Protein AF-A0A182UNZ8-F1 (afdb_monomer_lite)

Organism: Anopheles merus (NCBI:txid30066)

Secondary structure (DSSP, 8-state):
---HHHHHHHHHHHHHHHHHHHHHHHHHHHHHHHHHHHHHHHHHHTSPSSPPHHHHHHHHHHHHHHHHHHTTT-HHHHHHHHTTS---GGGHHHHHHHHHHHHHHTTSS--GGGSHHHHHHHHHHHHHHHHT---HHHHHHHHHHHHHHS-SSPPPP-STTHHHHHTTSPPPPGGGGGGHHHHHHHS----HHHHHHHHHHHHHHHHHHTT--SS-TTS-----------------------

pLDDT: mean 79.81, std 21.37, range [30.97, 96.69]

Foldseek 3Di:
DDPPPVVVVVVVVVVLVVLVVVVVVLVVVLVVLLVVLVVLLVVQLPDDPDRDPVVLVVSLCVSLVVCCVVVVLPLPSLLLSLLSHDLDLSSLSNNLVNLVVSLLCQQVDDQPLLALLSVLSVLLSLVSSLSNDDDPVVLVVSLVSCQVRHDQARHDDPDPLSVQSVVQQDDDDPVCRSRRSSVSSVDPRHPSNVSSVSSVVSVVVVSNPPPPPDDDPPPPPDDDDDDDDDDDDDDDDDDDDD

Sequence (242 aa):
SQPGVQQSDRFAACDGEKARQTRRYQLTVIDILADYIRFRCESVTGLHPPVQPATLLRECNRIVGSMFVIFDGSMELMALTLLRLPPDRQHTLLLYPVFENVLTQAGTAPADYDTIPGYVRMLLCYKRWKSLVHGRDEKAAIDAHAIRLLPGRCPTVRHTSDLCFLRLLPPVPPGQRGAETRYLLVNDLFNLEHCIAQFRHHHRRTSVGGHTGSRDESTAKQQRDNGSNRQRHLVSVLACVR

Radius of gyration: 24.06 Å; chains: 1; bounding box: 76×66×59 Å

Structure (mmCIF, N/CA/C/O backbone):
data_AF-A0A182UNZ8-F1
#
_entry.id   AF-A0A182UNZ8-F1
#
loop_
_atom_site.group_PDB
_atom_site.id
_atom_site.type_symbol
_atom_site.label_atom_id
_atom_site.label_alt_id
_atom_site.label_comp_id
_atom_site.label_asym_id
_atom_site.label_entity_id
_atom_site.label_seq_id
_atom_site.pdbx_PDB_ins_code
_atom_site.Cartn_x
_atom_site.Cartn_y
_atom_site.Cartn_z
_atom_site.occupancy
_atom_site.B_iso_or_equiv
_atom_site.auth_seq_id
_atom_site.auth_comp_id
_atom_site.auth_asym_id
_atom_site.auth_atom_id
_atom_site.pdbx_PDB_model_num
ATOM 1 N N . SER A 1 1 ? 28.055 -47.318 -15.541 1.00 43.97 1 SER A N 1
ATOM 2 C CA . SER A 1 1 ? 26.954 -46.928 -14.639 1.00 43.97 1 SER A CA 1
ATOM 3 C C . SER A 1 1 ? 27.328 -45.638 -13.931 1.00 43.97 1 SER A C 1
ATOM 5 O O . SER A 1 1 ? 28.252 -45.665 -13.135 1.00 43.97 1 SER A O 1
ATOM 7 N N . GLN A 1 2 ? 26.714 -44.504 -14.286 1.00 41.00 2 GLN A N 1
ATOM 8 C CA . GLN A 1 2 ? 26.966 -43.200 -13.649 1.00 41.00 2 GLN A CA 1
ATOM 9 C C . GLN A 1 2 ? 25.899 -42.944 -12.565 1.00 41.00 2 GLN A C 1
ATOM 11 O O . GLN A 1 2 ? 24.744 -42.722 -12.920 1.00 41.00 2 GLN A O 1
ATOM 16 N N . PRO A 1 3 ? 26.242 -42.963 -11.264 1.00 48.38 3 PRO A N 1
ATOM 17 C CA . PRO A 1 3 ? 25.281 -42.740 -10.181 1.00 48.38 3 PRO A CA 1
ATOM 18 C C . PRO A 1 3 ? 25.071 -41.253 -9.824 1.00 48.38 3 PRO A C 1
ATOM 20 O O . PRO A 1 3 ? 24.289 -40.946 -8.932 1.00 48.38 3 PRO A O 1
ATOM 23 N N . GLY A 1 4 ? 25.727 -40.313 -10.517 1.00 45.94 4 GLY A N 1
ATOM 24 C CA . GLY A 1 4 ? 25.750 -38.893 -10.127 1.00 45.94 4 GLY A CA 1
ATOM 25 C C . GLY A 1 4 ? 24.509 -38.061 -10.483 1.00 45.94 4 GLY A C 1
ATOM 26 O O . GLY A 1 4 ? 24.263 -37.045 -9.840 1.00 45.94 4 GLY A O 1
ATOM 27 N N . VAL A 1 5 ? 23.705 -38.472 -11.470 1.00 51.50 5 VAL A N 1
ATOM 28 C CA . VAL A 1 5 ? 22.596 -37.638 -11.985 1.00 51.50 5 VAL A CA 1
ATOM 29 C C . VAL A 1 5 ? 21.335 -37.751 -11.114 1.00 51.50 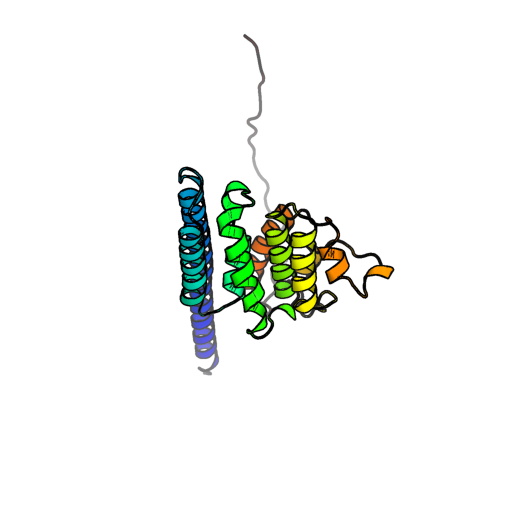5 VAL A C 1
ATOM 31 O O . VAL A 1 5 ? 20.710 -36.747 -10.793 1.00 51.50 5 VAL A O 1
ATOM 34 N N . GLN A 1 6 ? 21.000 -38.951 -10.624 1.00 50.28 6 GLN A N 1
ATOM 35 C CA . GLN A 1 6 ? 19.784 -39.166 -9.819 1.00 50.28 6 GLN A CA 1
ATOM 36 C C . GLN A 1 6 ? 19.837 -38.544 -8.419 1.00 50.28 6 GLN A C 1
ATOM 38 O O . GLN A 1 6 ? 18.793 -38.272 -7.826 1.00 50.28 6 GLN A O 1
ATOM 43 N N . GLN A 1 7 ? 21.032 -38.343 -7.862 1.00 48.16 7 GLN A N 1
ATOM 44 C CA . GLN A 1 7 ? 21.179 -37.794 -6.517 1.00 48.16 7 GLN A CA 1
ATOM 45 C C . GLN A 1 7 ? 21.001 -36.269 -6.523 1.00 48.16 7 GLN A C 1
ATOM 47 O O . GLN A 1 7 ? 20.295 -35.745 -5.666 1.00 48.16 7 GLN A O 1
ATOM 52 N N . SER A 1 8 ? 21.532 -35.573 -7.536 1.00 47.91 8 SER A N 1
ATOM 53 C CA . SER A 1 8 ? 21.386 -34.118 -7.697 1.00 47.91 8 SER A CA 1
ATOM 54 C C . SER A 1 8 ? 19.925 -33.691 -7.919 1.00 47.91 8 SER A C 1
ATOM 56 O O . SER A 1 8 ? 19.460 -32.757 -7.265 1.00 47.91 8 SER A O 1
ATOM 58 N N . ASP A 1 9 ? 19.167 -34.445 -8.723 1.00 52.41 9 ASP A N 1
ATOM 59 C CA . ASP A 1 9 ? 17.742 -34.178 -8.973 1.00 52.41 9 ASP A CA 1
ATOM 60 C C . ASP A 1 9 ? 16.868 -34.347 -7.713 1.00 52.41 9 ASP A C 1
ATOM 62 O O . ASP A 1 9 ? 15.911 -33.598 -7.504 1.00 52.41 9 ASP A O 1
ATOM 66 N N . ARG A 1 10 ? 17.203 -35.298 -6.826 1.00 53.22 10 ARG A N 1
ATOM 67 C CA . ARG A 1 10 ? 16.461 -35.532 -5.571 1.00 53.22 10 ARG A CA 1
ATOM 68 C C . ARG A 1 10 ? 16.683 -34.434 -4.531 1.00 53.22 10 ARG A C 1
ATOM 70 O O . ARG A 1 10 ? 15.738 -34.073 -3.831 1.00 53.22 10 ARG A O 1
ATOM 77 N N . PHE A 1 11 ? 17.898 -33.894 -4.433 1.00 52.25 11 PHE A N 1
ATOM 78 C CA . PHE A 1 11 ? 18.190 -32.769 -3.537 1.00 52.25 11 PHE A CA 1
ATOM 79 C C . PHE A 1 11 ? 17.504 -31.479 -4.014 1.00 52.25 11 PHE A C 1
ATOM 81 O O . PHE A 1 11 ? 16.845 -30.817 -3.215 1.00 52.25 11 PHE A O 1
ATOM 88 N N . ALA A 1 12 ? 17.543 -31.187 -5.320 1.00 57.00 12 ALA A N 1
ATOM 89 C CA . ALA A 1 12 ? 16.860 -30.027 -5.899 1.00 57.00 12 ALA A CA 1
ATOM 90 C C . ALA A 1 12 ? 15.324 -30.097 -5.758 1.00 57.00 12 ALA A C 1
ATOM 92 O O . ALA A 1 12 ? 14.674 -29.084 -5.488 1.00 57.00 12 ALA A O 1
ATOM 93 N N . ALA A 1 13 ? 14.733 -31.291 -5.891 1.00 60.69 13 ALA A N 1
ATOM 94 C CA . ALA A 1 13 ? 13.301 -31.498 -5.673 1.00 60.69 13 ALA A CA 1
ATOM 95 C C . ALA A 1 13 ? 12.888 -31.262 -4.206 1.00 60.69 13 ALA A C 1
ATOM 97 O O . ALA A 1 13 ? 11.892 -30.583 -3.951 1.00 60.69 13 ALA A O 1
ATOM 98 N N . CYS A 1 14 ? 13.678 -31.760 -3.248 1.00 58.91 14 CYS A N 1
ATOM 99 C CA . CYS A 1 14 ? 13.436 -31.588 -1.811 1.00 58.91 14 CYS A CA 1
ATOM 100 C C . CYS A 1 14 ? 13.515 -30.111 -1.376 1.00 58.91 14 CYS A C 1
ATOM 102 O O . CYS A 1 14 ? 12.658 -29.630 -0.629 1.00 58.91 14 CYS A O 1
ATOM 104 N N . ASP A 1 15 ? 14.491 -29.357 -1.889 1.00 63.72 15 ASP A N 1
ATOM 105 C CA . ASP A 1 15 ? 14.623 -27.924 -1.596 1.00 63.72 15 ASP A CA 1
ATOM 106 C C . ASP A 1 15 ? 13.500 -27.095 -2.238 1.00 63.72 15 ASP A C 1
ATOM 108 O O . ASP A 1 15 ? 12.964 -26.172 -1.615 1.00 63.72 15 ASP A O 1
ATOM 112 N N . GLY A 1 16 ? 13.054 -27.479 -3.439 1.00 68.06 16 GLY A N 1
ATOM 113 C CA . GLY A 1 16 ? 11.890 -26.879 -4.089 1.00 68.06 16 GLY A CA 1
ATOM 114 C C . GLY A 1 16 ? 10.584 -27.090 -3.311 1.00 68.06 16 GLY A C 1
ATOM 115 O O . GLY A 1 16 ? 9.761 -26.175 -3.218 1.00 68.06 16 GLY A O 1
ATOM 116 N N . GLU A 1 17 ? 10.383 -28.267 -2.716 1.00 71.12 17 GLU A N 1
ATOM 117 C CA . GLU A 1 17 ? 9.213 -28.557 -1.878 1.00 71.12 17 GLU A CA 1
ATOM 118 C C . GLU A 1 17 ? 9.226 -27.771 -0.564 1.00 71.12 17 GLU A C 1
ATOM 120 O O . GLU A 1 17 ? 8.209 -27.166 -0.206 1.00 71.12 17 GLU A O 1
ATOM 125 N N . LYS A 1 18 ? 10.379 -27.687 0.112 1.00 71.56 18 LYS A N 1
ATOM 126 C CA . LYS A 1 18 ? 10.542 -26.862 1.320 1.00 71.56 18 LYS A CA 1
ATOM 127 C C . LYS A 1 18 ? 10.277 -25.386 1.035 1.00 71.56 18 LYS A C 1
ATOM 129 O O . LYS A 1 18 ? 9.499 -24.763 1.753 1.00 71.56 18 LYS A O 1
ATOM 134 N N . ALA A 1 19 ? 10.835 -24.840 -0.047 1.00 72.62 19 ALA A N 1
ATOM 135 C CA . ALA A 1 19 ? 10.605 -23.451 -0.444 1.00 72.62 19 ALA A CA 1
ATOM 136 C C . ALA A 1 19 ? 9.118 -23.169 -0.729 1.00 72.62 19 ALA A C 1
ATOM 138 O O . ALA A 1 19 ? 8.562 -22.162 -0.280 1.00 72.62 19 ALA A O 1
ATOM 139 N N . ARG A 1 20 ? 8.431 -24.092 -1.418 1.00 76.62 20 ARG A N 1
ATOM 140 C CA . ARG A 1 20 ? 6.981 -24.000 -1.659 1.00 76.62 20 ARG A CA 1
ATOM 141 C C . ARG A 1 20 ? 6.179 -24.028 -0.358 1.00 76.62 20 ARG A C 1
ATOM 143 O O . ARG A 1 20 ? 5.218 -23.265 -0.236 1.00 76.62 20 ARG A O 1
ATOM 150 N N . GLN A 1 21 ? 6.558 -24.876 0.596 1.00 79.25 21 GLN A N 1
ATOM 151 C CA . GLN A 1 21 ? 5.876 -24.996 1.882 1.00 79.25 21 GLN A CA 1
ATOM 152 C C . GLN A 1 21 ? 6.068 -23.749 2.752 1.00 79.25 21 GLN A C 1
ATOM 154 O O . GLN A 1 21 ? 5.077 -23.182 3.216 1.00 79.25 21 GLN A O 1
ATOM 159 N N . THR A 1 22 ? 7.306 -23.264 2.897 1.00 83.62 22 THR A N 1
ATOM 160 C CA . THR A 1 22 ? 7.620 -22.008 3.601 1.00 83.62 22 THR A CA 1
ATOM 161 C C . THR A 1 22 ? 6.820 -20.844 3.029 1.00 83.62 22 THR A C 1
ATOM 163 O O . THR A 1 22 ? 6.261 -20.032 3.763 1.00 83.62 22 THR A O 1
ATOM 166 N N . ARG A 1 23 ? 6.674 -20.791 1.706 1.00 79.25 23 ARG A N 1
ATOM 167 C CA . ARG A 1 23 ? 5.920 -19.726 1.057 1.00 79.25 23 ARG A CA 1
ATOM 168 C C . ARG A 1 23 ? 4.410 -19.815 1.272 1.00 79.25 23 ARG A C 1
ATOM 170 O O . ARG A 1 23 ? 3.760 -18.793 1.485 1.00 79.25 23 ARG A O 1
ATOM 177 N N . ARG A 1 24 ? 3.825 -21.015 1.208 1.00 83.25 24 ARG A N 1
ATOM 178 C CA . ARG A 1 24 ? 2.405 -21.204 1.562 1.00 83.25 24 ARG A CA 1
ATOM 179 C C . ARG A 1 24 ? 2.155 -20.749 2.992 1.00 83.25 24 ARG A C 1
ATOM 181 O O . ARG A 1 24 ? 1.193 -20.027 3.227 1.00 83.25 24 ARG A O 1
ATOM 188 N N . TYR A 1 25 ? 3.060 -21.105 3.900 1.00 86.56 25 TYR A N 1
ATOM 189 C CA . TYR A 1 25 ? 3.020 -20.648 5.280 1.00 86.56 25 TYR A CA 1
ATOM 190 C C . TYR A 1 25 ? 3.052 -19.115 5.374 1.00 86.56 25 TYR A C 1
ATOM 192 O O . TYR A 1 25 ? 2.154 -18.537 5.976 1.00 86.56 25 TYR A O 1
ATOM 200 N N . GLN A 1 26 ? 3.985 -18.440 4.694 1.00 88.62 26 GLN A N 1
ATOM 201 C CA . GLN A 1 26 ? 4.042 -16.970 4.657 1.00 88.62 26 GLN A CA 1
ATOM 202 C C . GLN A 1 26 ? 2.739 -16.337 4.145 1.00 88.62 26 GLN A C 1
ATOM 204 O O . GLN A 1 26 ? 2.234 -15.395 4.750 1.00 88.62 26 GLN A O 1
ATOM 209 N N . LEU A 1 27 ? 2.159 -16.858 3.057 1.00 88.06 27 LEU A N 1
ATOM 210 C CA . LEU A 1 27 ? 0.897 -16.340 2.518 1.00 88.06 27 LEU A CA 1
ATOM 211 C C . LEU A 1 27 ? -0.260 -16.489 3.513 1.00 88.06 27 LEU A C 1
ATOM 213 O O . LEU A 1 27 ? -1.054 -15.553 3.634 1.00 88.06 27 LEU A O 1
ATOM 217 N N . THR A 1 28 ? -0.325 -17.617 4.224 1.00 91.06 28 THR A N 1
ATOM 218 C CA . THR A 1 28 ? -1.300 -17.856 5.296 1.00 91.06 28 THR A CA 1
ATOM 219 C C . THR A 1 28 ? -1.085 -16.895 6.462 1.00 91.06 28 THR A C 1
ATOM 221 O O . THR A 1 28 ? -2.040 -16.278 6.919 1.00 91.06 28 THR A O 1
ATOM 224 N N . VAL A 1 29 ? 0.160 -16.698 6.905 1.00 94.19 29 VAL A N 1
ATOM 225 C CA . VAL A 1 29 ? 0.496 -15.757 7.986 1.00 94.19 29 VAL A CA 1
ATOM 226 C C . VAL A 1 29 ? 0.086 -14.327 7.626 1.00 94.19 29 VAL A C 1
ATOM 228 O O . VAL A 1 29 ? -0.499 -13.638 8.455 1.00 94.19 29 VAL A O 1
ATOM 231 N N . ILE A 1 30 ? 0.318 -13.892 6.382 1.00 94.31 30 ILE A N 1
ATOM 232 C CA . ILE A 1 30 ? -0.139 -12.579 5.903 1.00 94.31 30 ILE A CA 1
ATOM 233 C C . ILE A 1 30 ? -1.674 -12.476 5.972 1.00 94.31 30 ILE A C 1
ATOM 235 O O . ILE A 1 30 ? -2.188 -11.429 6.355 1.00 94.31 30 ILE A O 1
ATOM 239 N N . ASP A 1 31 ? -2.416 -13.516 5.569 1.00 93.44 31 ASP A N 1
ATOM 240 C CA . ASP A 1 31 ? -3.889 -13.498 5.631 1.00 93.44 31 ASP A CA 1
ATOM 241 C C . ASP A 1 31 ? -4.373 -13.416 7.095 1.00 93.44 31 ASP A C 1
ATOM 243 O O . ASP A 1 31 ? -5.173 -12.542 7.422 1.00 93.44 31 ASP A O 1
ATOM 247 N N . ILE A 1 32 ? -3.792 -14.219 7.995 1.00 95.31 32 ILE A N 1
ATOM 248 C CA . ILE A 1 32 ? -4.094 -14.197 9.438 1.00 95.31 32 ILE A CA 1
ATOM 249 C C . ILE A 1 32 ? -3.798 -12.825 10.054 1.00 95.31 32 ILE A C 1
ATOM 251 O O . ILE A 1 32 ? -4.603 -12.304 10.824 1.00 95.31 32 ILE A O 1
ATOM 255 N N . LEU A 1 33 ? -2.655 -12.217 9.727 1.00 96.19 33 LEU A N 1
ATOM 256 C CA . LEU A 1 33 ? -2.298 -10.903 10.258 1.00 96.19 33 LEU A CA 1
ATOM 257 C C . LEU A 1 33 ? -3.207 -9.796 9.729 1.00 96.19 33 LEU A C 1
ATOM 259 O O . LEU A 1 33 ? -3.564 -8.898 10.489 1.00 96.19 33 LEU A O 1
ATOM 263 N N . ALA A 1 34 ? -3.618 -9.861 8.463 1.00 95.62 34 ALA A N 1
ATOM 264 C CA . ALA A 1 34 ? -4.582 -8.913 7.916 1.00 95.62 34 ALA A CA 1
ATOM 265 C C . ALA A 1 34 ? -5.941 -9.009 8.632 1.00 95.62 34 ALA A C 1
ATOM 267 O O . ALA A 1 34 ? -6.537 -7.979 8.953 1.00 95.62 34 ALA A O 1
ATOM 268 N N . ASP A 1 35 ? -6.403 -10.226 8.927 1.00 95.06 35 ASP A N 1
ATOM 269 C CA . ASP A 1 35 ? -7.631 -10.460 9.692 1.00 95.06 35 ASP A CA 1
ATOM 270 C C . ASP A 1 35 ? -7.503 -9.981 11.142 1.00 95.06 35 ASP A C 1
ATOM 272 O O . ASP A 1 35 ? -8.395 -9.303 11.651 1.00 95.06 35 ASP A O 1
ATOM 276 N N . TYR A 1 36 ? -6.366 -10.251 11.786 1.00 95.62 36 TYR A N 1
ATOM 277 C CA . TYR A 1 36 ? -6.071 -9.750 13.126 1.00 95.62 36 TYR A CA 1
ATOM 278 C C . TYR A 1 36 ? -6.089 -8.219 13.179 1.00 95.62 36 TYR A C 1
ATOM 280 O O . TYR A 1 36 ? -6.737 -7.650 14.054 1.00 95.62 36 TYR A O 1
ATOM 288 N N . ILE A 1 37 ? -5.422 -7.538 12.241 1.00 95.81 37 ILE A N 1
ATOM 289 C CA . ILE A 1 37 ? -5.409 -6.070 12.187 1.00 95.81 37 ILE A CA 1
ATOM 290 C C . ILE A 1 37 ? -6.830 -5.537 12.012 1.00 95.81 37 ILE A C 1
ATOM 292 O O . ILE A 1 37 ? -7.221 -4.632 12.744 1.00 95.81 37 ILE A O 1
ATOM 296 N N . ARG A 1 38 ? -7.620 -6.131 11.108 1.00 93.88 38 ARG A N 1
ATOM 297 C CA . ARG A 1 38 ? -9.026 -5.756 10.912 1.00 93.88 38 ARG A CA 1
ATOM 298 C C . ARG A 1 38 ? -9.822 -5.879 12.208 1.00 93.88 38 ARG A C 1
ATOM 300 O O . ARG A 1 38 ? -10.445 -4.909 12.616 1.00 93.88 38 ARG A O 1
ATOM 307 N N . PHE A 1 39 ? -9.707 -7.011 12.899 1.00 93.62 39 PHE A N 1
ATOM 308 C CA . PHE A 1 39 ? -10.359 -7.231 14.189 1.00 93.62 39 PHE A CA 1
ATOM 309 C C . PHE A 1 39 ? -9.955 -6.180 15.239 1.00 93.62 39 PHE A C 1
ATOM 311 O O . PHE A 1 39 ? -10.791 -5.708 16.011 1.00 93.62 39 PHE A O 1
ATOM 318 N N . ARG A 1 40 ? -8.678 -5.768 15.277 1.00 93.75 40 ARG A N 1
ATOM 319 C CA . ARG A 1 40 ? -8.229 -4.695 16.185 1.00 93.75 40 ARG A CA 1
ATOM 320 C C . ARG A 1 40 ? -8.792 -3.338 15.798 1.00 93.75 40 ARG A C 1
ATOM 322 O O . ARG A 1 40 ? -9.179 -2.588 16.691 1.00 93.75 40 ARG A O 1
ATOM 329 N N . CYS A 1 41 ? -8.869 -3.035 14.507 1.00 92.25 41 CYS A N 1
ATOM 330 C CA . CYS A 1 41 ? -9.516 -1.820 14.038 1.00 92.25 41 CYS A CA 1
ATOM 331 C C . CYS A 1 41 ? -10.998 -1.798 14.429 1.00 92.25 41 CYS A C 1
ATOM 333 O O . CYS A 1 41 ? -11.414 -0.828 15.053 1.00 92.25 41 CYS A O 1
ATOM 335 N N . GLU A 1 42 ? -11.737 -2.882 14.176 1.00 91.50 42 GLU A N 1
ATOM 336 C CA . GLU A 1 42 ? -13.149 -3.043 14.556 1.00 91.50 42 GLU A CA 1
ATOM 337 C C . GLU A 1 42 ? -13.351 -2.865 16.068 1.00 91.50 42 GLU A C 1
ATOM 339 O O . GLU A 1 42 ? -14.239 -2.133 16.511 1.00 91.50 42 GLU A O 1
ATOM 344 N N . SER A 1 43 ? -12.472 -3.477 16.868 1.00 90.06 43 SER A N 1
ATOM 345 C CA . SER A 1 43 ? -12.487 -3.355 18.330 1.00 90.06 43 SER A CA 1
ATOM 346 C C . SER A 1 43 ? -12.313 -1.907 18.782 1.00 90.06 43 SER A C 1
ATOM 348 O O . SER A 1 43 ? -12.999 -1.471 19.698 1.00 90.06 43 SER A O 1
ATOM 350 N N . VAL A 1 44 ? -11.408 -1.156 18.145 1.00 88.44 44 VAL A N 1
ATOM 351 C CA . VAL A 1 44 ? -11.158 0.258 18.454 1.00 88.44 44 VAL A CA 1
ATOM 352 C C . VAL A 1 44 ? -12.315 1.143 17.999 1.00 88.44 44 VAL A C 1
ATOM 354 O O . VAL A 1 44 ? -12.714 2.036 18.741 1.00 88.44 44 VAL A O 1
ATOM 357 N N . THR A 1 45 ? -12.877 0.898 16.814 1.00 85.81 45 THR A N 1
ATOM 358 C CA . THR A 1 45 ? -14.028 1.657 16.300 1.00 85.81 45 THR A CA 1
ATOM 359 C C . THR A 1 45 ? -15.310 1.395 17.078 1.00 85.81 45 THR A C 1
ATOM 361 O O . THR A 1 45 ? -16.166 2.271 17.142 1.00 85.81 45 THR A O 1
ATOM 364 N N . GLY A 1 46 ? -15.443 0.209 17.681 1.00 82.06 46 GLY A N 1
ATOM 365 C CA . GLY A 1 46 ? -16.572 -0.151 18.538 1.00 82.06 46 GLY A CA 1
ATOM 366 C C . GLY A 1 46 ? -16.529 0.483 19.932 1.00 82.06 46 GLY A C 1
ATOM 367 O O . GLY A 1 46 ? -17.520 0.415 20.658 1.00 82.06 46 GLY A O 1
ATOM 368 N N . LEU A 1 47 ? -15.413 1.107 20.326 1.00 79.88 47 LEU A N 1
ATOM 369 C CA . LEU A 1 47 ? -15.328 1.846 21.585 1.00 79.88 47 LEU A CA 1
ATOM 370 C C . LEU A 1 47 ? -16.162 3.131 21.501 1.00 79.88 47 LEU A C 1
ATOM 372 O O . LEU A 1 47 ? -16.117 3.849 20.503 1.00 79.88 47 LEU A O 1
ATOM 376 N N . HIS A 1 48 ? -16.890 3.458 22.572 1.00 65.75 48 HIS A N 1
ATOM 377 C CA . HIS A 1 48 ? -17.596 4.735 22.655 1.00 65.75 48 HIS A CA 1
ATOM 378 C C . HIS A 1 48 ? -16.606 5.911 22.542 1.00 65.75 48 HIS A C 1
ATOM 380 O O . HIS A 1 48 ? -15.625 5.953 23.291 1.00 65.75 48 HIS A O 1
ATOM 386 N N . PRO A 1 49 ? -16.832 6.865 21.619 1.00 73.94 49 PRO A N 1
ATOM 387 C CA . PRO A 1 49 ? -15.965 8.027 21.470 1.00 73.94 49 PRO A CA 1
ATOM 388 C C . PRO A 1 49 ? -15.937 8.921 22.726 1.00 73.94 49 PRO A C 1
ATOM 390 O O . PRO A 1 49 ? -16.954 9.026 23.413 1.00 73.94 49 PRO A O 1
ATOM 393 N N . PRO A 1 50 ? -14.829 9.647 22.980 1.00 75.88 50 PRO A N 1
ATOM 394 C CA . PRO A 1 50 ? -13.574 9.614 22.231 1.00 75.88 50 PRO A CA 1
ATOM 395 C C . PRO A 1 50 ? -12.640 8.490 22.705 1.00 75.88 50 PRO A C 1
ATOM 397 O O . PRO A 1 50 ? -12.390 8.316 23.899 1.00 75.88 50 PRO A O 1
ATOM 400 N N . VAL A 1 51 ? -12.055 7.758 21.752 1.00 81.38 51 VAL A N 1
ATOM 401 C CA . VAL A 1 51 ? -10.994 6.783 22.044 1.00 81.38 51 VAL A CA 1
ATOM 402 C C . VAL A 1 51 ? -9.774 7.528 22.591 1.00 81.38 51 VAL A C 1
ATOM 404 O O . VAL A 1 51 ? -9.293 8.482 21.980 1.00 81.38 51 VAL A O 1
ATOM 407 N N . GLN A 1 52 ? -9.243 7.083 23.731 1.00 86.69 52 GLN A N 1
ATOM 408 C CA . GLN A 1 52 ? -8.070 7.711 24.341 1.00 86.69 52 GLN A CA 1
ATOM 409 C C . GLN A 1 52 ? -6.817 7.555 23.449 1.00 86.69 52 GLN A C 1
ATOM 411 O O . GLN A 1 52 ? -6.514 6.433 23.028 1.00 86.69 52 GLN A O 1
ATOM 416 N N . PRO A 1 53 ? -6.021 8.622 23.223 1.00 88.12 53 PRO A N 1
ATOM 417 C CA . PRO A 1 53 ? -4.813 8.560 22.391 1.00 88.12 53 PRO A CA 1
ATOM 418 C C . PRO A 1 53 ? -3.800 7.494 22.831 1.00 88.12 53 PRO A C 1
ATOM 420 O O . PRO A 1 53 ? -3.205 6.814 21.998 1.00 88.12 53 PRO A O 1
ATOM 423 N N . ALA A 1 54 ? -3.644 7.291 24.144 1.00 89.88 54 ALA A N 1
ATOM 424 C CA . ALA A 1 54 ? -2.755 6.269 24.697 1.00 89.88 54 ALA A CA 1
ATOM 425 C C . ALA A 1 54 ? -3.167 4.841 24.291 1.00 89.88 54 ALA A C 1
ATOM 427 O O . ALA A 1 54 ? -2.310 3.982 24.074 1.00 89.88 54 ALA A O 1
ATOM 428 N N . THR A 1 55 ? -4.473 4.590 24.154 1.00 89.75 55 THR A N 1
ATOM 429 C CA . THR A 1 55 ? -5.007 3.308 23.683 1.00 89.75 55 THR A CA 1
ATOM 430 C C . THR A 1 55 ? -4.666 3.100 22.213 1.00 89.75 55 THR A C 1
ATOM 432 O O . THR A 1 55 ? -4.120 2.056 21.870 1.00 89.75 55 THR A O 1
ATOM 435 N N . LEU A 1 56 ? -4.891 4.106 21.360 1.00 91.19 56 LEU A N 1
ATOM 436 C CA . LEU A 1 56 ? -4.546 4.036 19.933 1.00 91.19 56 LEU A CA 1
ATOM 437 C C . LEU A 1 56 ? -3.051 3.779 19.717 1.00 91.19 56 LEU A C 1
ATOM 439 O O . LEU A 1 56 ? -2.683 2.911 18.927 1.00 91.19 56 LEU A O 1
ATOM 443 N N . LEU A 1 57 ? -2.192 4.480 20.461 1.00 93.00 57 LEU A N 1
ATOM 444 C CA . LEU A 1 57 ? -0.744 4.296 20.384 1.00 93.00 57 LEU A CA 1
ATOM 445 C C . LEU A 1 57 ? -0.327 2.881 20.803 1.00 93.00 57 LEU A C 1
ATOM 447 O O . LEU A 1 57 ? 0.477 2.244 20.123 1.00 93.00 57 LEU A O 1
ATOM 451 N N . ARG A 1 58 ? -0.895 2.360 21.899 1.00 94.00 58 ARG A N 1
ATOM 452 C CA . ARG A 1 58 ? -0.635 0.988 22.360 1.00 94.00 58 ARG A CA 1
ATOM 453 C C . ARG A 1 58 ? -1.045 -0.040 21.308 1.00 94.00 58 ARG A C 1
ATOM 455 O O . ARG A 1 58 ? -0.293 -0.979 21.053 1.00 94.00 58 ARG A O 1
ATOM 462 N N . GLU A 1 59 ? -2.216 0.139 20.706 1.00 94.75 59 GLU A N 1
ATOM 463 C CA . GLU A 1 59 ? -2.724 -0.746 19.659 1.00 94.75 59 GLU A CA 1
ATOM 464 C C . GLU A 1 59 ? -1.858 -0.710 18.401 1.00 94.75 59 GLU A C 1
ATOM 466 O O . GLU A 1 59 ? -1.473 -1.762 17.887 1.00 94.75 59 GLU A O 1
ATOM 471 N N . CYS A 1 60 ? -1.466 0.487 17.962 1.00 95.44 60 CYS A N 1
ATOM 472 C CA . CYS A 1 60 ? -0.548 0.670 16.845 1.00 95.44 60 CYS A CA 1
ATOM 473 C C . CYS A 1 60 ? 0.787 -0.041 17.105 1.00 95.44 60 CYS A C 1
ATOM 475 O O . CYS A 1 60 ? 1.197 -0.890 16.315 1.00 95.44 60 CYS A O 1
ATOM 477 N N . ASN A 1 61 ? 1.428 0.227 18.247 1.00 95.69 61 ASN A N 1
ATOM 478 C CA . ASN A 1 61 ? 2.711 -0.384 18.605 1.00 95.69 61 ASN A CA 1
ATOM 479 C C . ASN A 1 61 ? 2.616 -1.908 18.698 1.00 95.69 61 ASN A C 1
ATOM 481 O O . ASN A 1 61 ? 3.531 -2.614 18.276 1.00 95.69 61 ASN A O 1
ATOM 485 N N . ARG A 1 62 ? 1.497 -2.433 19.208 1.00 96.00 62 ARG A N 1
ATOM 486 C CA . ARG A 1 62 ? 1.255 -3.875 19.269 1.00 96.00 62 ARG A CA 1
ATOM 487 C C . ARG A 1 62 ? 1.149 -4.486 17.874 1.00 96.00 62 ARG A C 1
ATOM 489 O O . ARG A 1 62 ? 1.734 -5.544 17.648 1.00 96.00 62 ARG A O 1
ATOM 496 N N . ILE A 1 63 ? 0.421 -3.853 16.954 1.00 96.69 63 ILE A N 1
ATOM 497 C CA . ILE A 1 63 ? 0.301 -4.312 15.562 1.00 96.69 63 ILE A CA 1
ATOM 498 C C . ILE A 1 63 ? 1.665 -4.277 14.874 1.00 96.69 63 ILE A C 1
ATOM 500 O O . ILE A 1 63 ? 2.119 -5.306 14.376 1.00 96.69 63 ILE A O 1
ATOM 504 N N . VAL A 1 64 ? 2.329 -3.120 14.898 1.00 95.38 64 VAL A N 1
ATOM 505 C CA . VAL A 1 64 ? 3.626 -2.904 14.246 1.00 95.38 64 VAL A CA 1
ATOM 506 C C . VAL A 1 64 ? 4.663 -3.879 14.801 1.00 95.38 64 VAL A C 1
ATOM 508 O O . VAL A 1 64 ? 5.273 -4.619 14.034 1.00 95.38 64 VAL A O 1
ATOM 511 N N . GLY A 1 65 ? 4.792 -3.974 16.127 1.00 94.25 65 GLY A N 1
ATOM 512 C CA . GLY A 1 65 ? 5.709 -4.909 16.779 1.00 94.25 65 GLY A CA 1
ATOM 513 C C . GLY A 1 65 ? 5.424 -6.370 16.426 1.00 94.25 65 GLY A C 1
ATOM 514 O O . GLY A 1 65 ? 6.353 -7.118 16.134 1.00 94.25 65 GLY A O 1
ATOM 515 N N . SER A 1 66 ? 4.148 -6.773 16.365 1.00 94.75 66 SER A N 1
ATOM 516 C CA . SER A 1 66 ? 3.781 -8.136 15.947 1.00 94.75 66 SER A CA 1
ATOM 517 C C . SER A 1 66 ? 4.211 -8.418 14.508 1.00 94.75 66 SER A C 1
ATOM 519 O O . SER A 1 66 ? 4.759 -9.482 14.237 1.00 94.75 66 SER A O 1
ATOM 521 N N . MET A 1 67 ? 4.004 -7.469 13.589 1.00 94.50 67 MET A N 1
ATOM 522 C CA . MET A 1 67 ? 4.437 -7.613 12.196 1.00 94.50 67 MET A CA 1
ATOM 523 C C . MET A 1 67 ? 5.959 -7.743 12.089 1.00 94.50 67 MET A C 1
ATOM 525 O O . MET A 1 67 ? 6.429 -8.637 11.391 1.00 94.50 67 MET A O 1
ATOM 529 N N . PHE A 1 68 ? 6.719 -6.902 12.798 1.00 92.19 68 PHE A N 1
ATOM 530 C CA . PHE A 1 68 ? 8.183 -6.960 12.790 1.00 92.19 68 PHE A CA 1
ATOM 531 C C . PHE A 1 68 ? 8.718 -8.288 13.325 1.00 92.19 68 PHE A C 1
ATOM 533 O O . PHE A 1 68 ? 9.598 -8.870 12.703 1.00 92.19 68 PHE A O 1
ATOM 540 N N . VAL A 1 69 ? 8.166 -8.788 14.434 1.00 92.38 69 VAL A N 1
ATOM 541 C CA . VAL A 1 69 ? 8.592 -10.064 15.029 1.00 92.38 69 VAL A CA 1
ATOM 542 C C . VAL A 1 69 ? 8.225 -11.246 14.133 1.00 92.38 69 VAL A C 1
ATOM 544 O O . VAL A 1 69 ? 9.055 -12.112 13.885 1.00 92.38 69 VAL A O 1
ATOM 547 N N . ILE A 1 70 ? 6.989 -11.293 13.627 1.00 93.12 70 ILE A N 1
ATOM 548 C CA . ILE A 1 70 ? 6.503 -12.435 12.837 1.00 93.12 70 ILE A CA 1
ATOM 549 C C . ILE A 1 70 ? 7.194 -12.514 11.475 1.00 93.12 70 ILE A C 1
ATOM 551 O O . ILE A 1 70 ? 7.438 -13.610 10.971 1.00 93.12 70 ILE A O 1
ATOM 555 N N . PHE A 1 71 ? 7.491 -11.366 10.868 1.00 91.88 71 PHE A N 1
ATOM 556 C CA . PHE A 1 71 ? 8.133 -11.304 9.560 1.00 91.88 71 PHE A CA 1
ATOM 557 C C . PHE A 1 71 ? 9.641 -11.094 9.619 1.00 91.88 71 PHE A C 1
ATOM 559 O O . PHE A 1 71 ? 10.239 -10.916 8.561 1.00 91.88 71 PHE A O 1
ATOM 566 N N . ASP A 1 72 ? 10.244 -11.112 10.810 1.00 89.94 72 ASP A N 1
ATOM 567 C CA . ASP A 1 72 ? 11.680 -10.889 11.009 1.00 89.94 72 ASP A CA 1
ATOM 568 C C . ASP A 1 72 ? 12.177 -9.612 10.297 1.00 89.94 72 ASP A C 1
ATOM 570 O O . ASP A 1 72 ? 13.168 -9.593 9.573 1.00 89.94 72 ASP A O 1
ATOM 574 N N . GLY A 1 73 ? 11.383 -8.541 10.394 1.00 86.75 73 GLY A N 1
ATOM 575 C CA . GLY A 1 73 ? 11.647 -7.267 9.717 1.00 86.75 73 GLY A CA 1
ATOM 576 C C . GLY A 1 73 ? 11.531 -7.280 8.186 1.00 86.75 73 GLY A C 1
ATOM 577 O O . GLY A 1 73 ? 11.883 -6.288 7.548 1.00 86.75 73 GLY A O 1
ATOM 578 N N . SER A 1 74 ? 11.017 -8.351 7.568 1.00 88.88 74 SER A N 1
ATOM 579 C CA . SER A 1 74 ? 10.815 -8.413 6.117 1.00 88.88 74 SER A CA 1
ATOM 580 C C . SER A 1 74 ? 9.792 -7.378 5.644 1.00 88.88 74 SER A C 1
ATOM 582 O O . SER A 1 74 ? 8.572 -7.581 5.704 1.00 88.88 74 SER A O 1
ATOM 584 N N . MET A 1 75 ? 10.301 -6.284 5.074 1.00 89.31 75 MET A N 1
ATOM 585 C CA . MET A 1 75 ? 9.476 -5.254 4.447 1.00 89.31 75 MET A CA 1
ATOM 586 C C . MET A 1 75 ? 8.625 -5.809 3.306 1.00 89.31 75 MET A C 1
ATOM 588 O O . MET A 1 75 ? 7.557 -5.262 3.028 1.00 89.31 75 MET A O 1
ATOM 592 N N . GLU A 1 76 ? 9.047 -6.895 2.648 1.00 90.31 76 GLU A N 1
ATOM 593 C CA . GLU A 1 76 ? 8.218 -7.607 1.676 1.00 90.31 76 GLU A CA 1
ATOM 594 C C . GLU A 1 76 ? 6.883 -8.046 2.269 1.00 90.31 76 GLU A C 1
ATOM 596 O O . GLU A 1 76 ? 5.815 -7.613 1.820 1.00 90.31 76 GLU A O 1
ATOM 601 N N . LEU A 1 77 ? 6.954 -8.866 3.312 1.00 92.06 77 LEU A N 1
ATOM 602 C CA . LEU A 1 77 ? 5.789 -9.473 3.943 1.00 92.06 77 LEU A CA 1
ATOM 603 C C . LEU A 1 77 ? 4.942 -8.432 4.684 1.00 92.06 77 LEU A C 1
ATOM 605 O O . LEU A 1 77 ? 3.708 -8.473 4.617 1.00 92.06 77 LEU A O 1
ATOM 609 N N . MET A 1 78 ? 5.586 -7.445 5.312 1.00 93.56 78 MET A N 1
ATOM 610 C CA . MET A 1 78 ? 4.890 -6.337 5.964 1.00 93.56 78 MET A CA 1
ATOM 611 C C . MET A 1 78 ? 4.050 -5.537 4.964 1.00 93.56 78 MET A C 1
ATOM 613 O O . MET A 1 78 ? 2.852 -5.355 5.182 1.00 93.56 78 MET A O 1
ATOM 617 N N . ALA A 1 79 ? 4.623 -5.120 3.830 1.00 93.88 79 ALA A N 1
ATOM 618 C CA . ALA A 1 79 ? 3.872 -4.345 2.844 1.00 93.88 79 ALA A CA 1
ATOM 619 C C . ALA A 1 79 ? 2.789 -5.188 2.149 1.00 93.88 79 ALA A C 1
ATOM 621 O O . ALA A 1 79 ? 1.695 -4.690 1.891 1.00 93.88 79 ALA A O 1
ATOM 622 N N . LEU A 1 80 ? 3.039 -6.481 1.901 1.00 94.56 80 LEU A N 1
ATOM 623 C CA . LEU A 1 80 ? 2.000 -7.395 1.412 1.00 94.56 80 LEU A CA 1
ATOM 624 C C . LEU A 1 80 ? 0.817 -7.485 2.383 1.00 94.56 80 LEU A C 1
ATOM 626 O O . LEU A 1 80 ? -0.325 -7.505 1.929 1.00 94.56 80 LEU A O 1
ATOM 630 N N . THR A 1 81 ? 1.081 -7.493 3.692 1.00 96.25 81 THR A N 1
ATOM 631 C CA . THR A 1 81 ? 0.043 -7.470 4.735 1.00 96.25 81 THR A CA 1
ATOM 632 C C . THR A 1 81 ? -0.757 -6.177 4.685 1.00 96.25 81 THR A C 1
ATOM 634 O O . THR A 1 81 ? -1.983 -6.232 4.637 1.00 96.25 81 THR A O 1
ATOM 637 N N . LEU A 1 82 ? -0.090 -5.022 4.588 1.00 95.94 82 LEU A N 1
ATOM 638 C CA . LEU A 1 82 ? -0.762 -3.726 4.455 1.00 95.94 82 LEU A CA 1
ATOM 639 C C . LEU A 1 82 ? -1.676 -3.663 3.220 1.00 95.94 82 LEU A C 1
ATOM 641 O O . LEU A 1 82 ? -2.803 -3.181 3.309 1.00 95.94 82 LEU A O 1
ATOM 645 N N . LEU A 1 83 ? -1.243 -4.211 2.078 1.00 95.38 83 LEU A N 1
ATOM 646 C CA . LEU A 1 83 ? -2.055 -4.282 0.853 1.00 95.38 83 LEU A CA 1
ATOM 647 C C . LEU A 1 83 ? -3.235 -5.267 0.935 1.00 95.38 83 LEU A C 1
ATOM 649 O O . LEU A 1 83 ? -4.071 -5.296 0.028 1.00 95.38 83 LEU A O 1
ATOM 653 N N . ARG A 1 84 ? -3.317 -6.100 1.979 1.00 94.38 84 ARG A N 1
ATOM 654 C CA . ARG A 1 84 ? -4.489 -6.951 2.238 1.00 94.38 84 ARG A CA 1
ATOM 655 C C . ARG A 1 84 ? -5.562 -6.259 3.073 1.00 94.38 84 ARG A C 1
ATOM 657 O O . ARG A 1 84 ? -6.681 -6.770 3.119 1.00 94.38 84 ARG A O 1
ATOM 664 N N . LEU A 1 85 ? -5.246 -5.133 3.707 1.00 92.25 85 LEU A N 1
ATOM 665 C CA . LEU A 1 85 ? -6.189 -4.403 4.545 1.00 92.25 85 LEU A CA 1
ATOM 666 C C . LEU A 1 85 ? -7.241 -3.699 3.668 1.00 92.25 85 LEU A C 1
ATOM 668 O O . LEU A 1 85 ? -6.879 -3.077 2.664 1.00 92.25 85 LEU A O 1
ATOM 672 N N . PRO A 1 86 ? -8.538 -3.808 4.006 1.00 81.00 86 PRO A N 1
ATOM 673 C CA . PRO A 1 86 ? -9.600 -3.186 3.224 1.00 81.00 86 PRO A CA 1
ATOM 674 C C . PRO A 1 86 ? -9.535 -1.646 3.296 1.00 81.00 86 PRO A C 1
ATOM 676 O O . PRO A 1 86 ? -9.041 -1.103 4.288 1.00 81.00 86 PRO A O 1
ATOM 679 N N . PRO A 1 87 ? -10.066 -0.925 2.286 1.00 73.06 87 PRO A N 1
ATOM 680 C CA . PRO A 1 87 ? -10.242 0.531 2.313 1.00 73.06 87 PRO A CA 1
ATOM 681 C C . PRO A 1 87 ? -11.392 0.928 3.251 1.00 73.06 87 PRO A C 1
ATOM 683 O O . PRO A 1 87 ? -12.392 1.490 2.808 1.00 73.06 87 PRO A O 1
ATOM 686 N N . ASP A 1 88 ? -11.296 0.616 4.539 1.00 84.12 88 ASP A N 1
ATOM 687 C CA . ASP A 1 88 ? -12.315 1.042 5.493 1.00 84.12 88 ASP A CA 1
ATOM 688 C C . ASP A 1 88 ? -11.880 2.315 6.219 1.00 84.12 88 ASP A C 1
ATOM 690 O O . ASP A 1 88 ? -10.904 2.333 6.972 1.00 84.12 88 ASP A O 1
ATOM 694 N N . ARG A 1 89 ? -12.630 3.395 5.986 1.00 81.19 89 ARG A N 1
ATOM 695 C CA . ARG A 1 89 ? -12.385 4.705 6.601 1.00 81.19 89 ARG A CA 1
ATOM 696 C C . ARG A 1 89 ? -12.660 4.713 8.097 1.00 81.19 89 ARG A C 1
ATOM 698 O O . ARG A 1 89 ? -12.087 5.536 8.803 1.00 81.19 89 ARG A O 1
ATOM 705 N N . GLN A 1 90 ? -13.508 3.813 8.591 1.00 86.12 90 GLN A N 1
ATOM 706 C CA . GLN A 1 90 ? -13.734 3.679 10.029 1.00 86.12 90 GLN A CA 1
ATOM 707 C C . GLN A 1 90 ? -12.430 3.280 10.727 1.00 86.12 90 GLN A C 1
ATOM 709 O O . GLN A 1 90 ? -12.117 3.759 11.813 1.00 86.12 90 GLN A O 1
ATOM 714 N N . HIS A 1 91 ? -11.598 2.496 10.043 1.00 90.56 91 HIS A N 1
ATOM 715 C CA . HIS A 1 91 ? -10.332 2.009 10.567 1.00 90.56 91 HIS A CA 1
ATOM 716 C C . HIS A 1 91 ? -9.184 3.029 10.474 1.00 90.56 91 HIS A C 1
ATOM 718 O O . HIS A 1 91 ? -8.100 2.752 10.992 1.00 90.56 91 HIS A O 1
ATOM 724 N N . THR A 1 92 ? -9.389 4.211 9.873 1.00 90.88 92 THR A N 1
ATOM 725 C CA . THR A 1 92 ? -8.333 5.219 9.647 1.00 90.88 92 THR A CA 1
ATOM 726 C C . THR A 1 92 ? -7.576 5.590 10.924 1.00 90.88 92 THR A C 1
ATOM 728 O O . THR A 1 92 ? -6.354 5.699 10.868 1.00 90.88 92 THR A O 1
ATOM 731 N N . LEU A 1 93 ? -8.256 5.728 12.071 1.00 90.19 93 LEU A N 1
ATOM 732 C CA . LEU A 1 93 ? -7.623 6.124 13.342 1.00 90.19 93 LEU A CA 1
ATOM 733 C C . LEU A 1 93 ? -6.475 5.198 13.764 1.00 90.19 93 LEU A C 1
ATOM 735 O O . LEU A 1 93 ? -5.495 5.662 14.340 1.00 90.19 93 LEU A O 1
ATOM 739 N N . LEU A 1 94 ? -6.596 3.898 13.478 1.00 93.06 94 LEU A N 1
ATOM 740 C CA . LEU A 1 94 ? -5.569 2.909 13.801 1.00 93.06 94 LEU A CA 1
ATOM 741 C C . LEU A 1 94 ? -4.700 2.566 12.588 1.00 93.06 94 LEU A C 1
ATOM 743 O O . LEU A 1 94 ? -3.497 2.372 12.731 1.00 93.06 94 LEU A O 1
ATOM 747 N N . LEU A 1 95 ? -5.279 2.515 11.387 1.00 94.12 95 LEU A N 1
ATOM 748 C CA . LEU A 1 95 ? -4.533 2.161 10.183 1.00 94.12 95 LEU A CA 1
ATOM 749 C C . LEU A 1 95 ? -3.546 3.244 9.767 1.00 94.12 95 LEU A C 1
ATOM 751 O O . LEU A 1 95 ? -2.430 2.899 9.395 1.00 94.12 95 LEU A O 1
ATOM 755 N N . TYR A 1 96 ? -3.906 4.526 9.849 1.00 93.88 96 TYR A N 1
ATOM 756 C CA . TYR A 1 96 ? -2.990 5.606 9.487 1.00 93.88 96 TYR A CA 1
ATOM 757 C C . TYR A 1 96 ? -1.635 5.491 10.208 1.00 93.88 96 TYR A C 1
ATOM 759 O O . TYR A 1 96 ? -0.624 5.386 9.511 1.00 93.88 96 TYR A O 1
ATOM 767 N N . PRO A 1 97 ? -1.577 5.431 11.557 1.00 94.19 97 PRO A N 1
ATOM 768 C CA . PRO A 1 97 ? -0.297 5.330 12.251 1.00 94.19 97 PRO A CA 1
ATOM 769 C C . PRO A 1 97 ? 0.400 3.981 12.014 1.00 94.19 97 PRO A C 1
ATOM 771 O O . PRO A 1 97 ? 1.627 3.931 12.031 1.00 94.19 97 PRO A O 1
ATOM 774 N N . VAL A 1 98 ? -0.330 2.893 11.733 1.00 95.56 98 VAL A N 1
ATOM 775 C CA . VAL A 1 98 ? 0.283 1.606 11.351 1.00 95.56 98 VAL A CA 1
ATOM 776 C C . VAL A 1 98 ? 0.998 1.718 10.001 1.00 95.56 98 VAL A C 1
ATOM 778 O O . VAL A 1 98 ? 2.158 1.321 9.893 1.00 95.56 98 VAL A O 1
ATOM 781 N N . PHE A 1 99 ? 0.341 2.283 8.982 1.00 95.81 99 PHE A N 1
ATOM 782 C CA . PHE A 1 99 ? 0.967 2.538 7.682 1.00 95.81 99 PHE A CA 1
ATOM 783 C C . PHE A 1 99 ? 2.167 3.474 7.828 1.00 95.81 99 PHE A C 1
ATOM 785 O O . PHE A 1 99 ? 3.227 3.181 7.282 1.00 95.81 99 PHE A O 1
ATOM 792 N N . GLU A 1 100 ? 2.021 4.554 8.596 1.00 94.94 100 GLU A N 1
ATOM 793 C CA . GLU A 1 100 ? 3.096 5.505 8.862 1.00 94.94 100 GLU A CA 1
ATOM 794 C C . GLU A 1 100 ? 4.314 4.820 9.479 1.00 94.94 100 GLU A C 1
ATOM 796 O O . GLU A 1 100 ? 5.406 4.904 8.923 1.00 94.94 100 GLU A O 1
ATOM 801 N N . ASN A 1 101 ? 4.141 4.080 10.577 1.00 94.25 101 ASN A N 1
ATOM 802 C CA . ASN A 1 101 ? 5.251 3.424 11.268 1.00 94.25 101 ASN A CA 1
ATOM 803 C C . ASN A 1 101 ? 5.947 2.381 10.387 1.00 94.25 101 ASN A C 1
ATOM 805 O O . ASN A 1 101 ? 7.172 2.357 10.319 1.00 94.25 101 ASN A O 1
ATOM 809 N N . VAL A 1 102 ? 5.188 1.546 9.674 1.00 93.12 102 VAL A N 1
ATOM 810 C CA . VAL A 1 102 ? 5.779 0.511 8.813 1.00 93.12 102 VAL A CA 1
ATOM 811 C C . VAL A 1 102 ? 6.504 1.134 7.615 1.00 93.12 102 VAL A C 1
ATOM 813 O O . VAL A 1 102 ? 7.619 0.730 7.294 1.00 93.12 102 VAL A O 1
ATOM 816 N N . LEU A 1 103 ? 5.904 2.125 6.948 1.00 91.94 103 LEU A N 1
ATOM 817 C CA . LEU A 1 103 ? 6.462 2.703 5.719 1.00 91.94 103 LEU A CA 1
ATOM 818 C C . LEU A 1 103 ? 7.573 3.730 5.970 1.00 91.94 103 LEU A C 1
ATOM 820 O O . LEU A 1 103 ? 8.398 3.934 5.084 1.00 91.94 103 LEU A O 1
ATOM 824 N N . THR A 1 104 ? 7.628 4.352 7.149 1.00 87.81 104 THR A N 1
ATOM 825 C CA . THR A 1 104 ? 8.725 5.265 7.520 1.00 87.81 104 THR A CA 1
ATOM 826 C C . THR A 1 104 ? 9.957 4.524 8.023 1.00 87.81 104 THR A C 1
ATOM 828 O O . THR A 1 104 ? 11.079 4.934 7.727 1.00 87.81 104 THR A O 1
ATOM 831 N N . GLN A 1 105 ? 9.772 3.390 8.702 1.00 79.56 105 GLN A N 1
ATOM 832 C CA . GLN A 1 105 ? 10.875 2.506 9.096 1.00 79.56 105 GLN A CA 1
ATOM 833 C C . GLN A 1 105 ? 11.490 1.771 7.898 1.00 79.56 105 GLN A C 1
ATOM 835 O O . GLN A 1 105 ? 12.637 1.344 7.952 1.00 79.56 105 GLN A O 1
ATOM 840 N N . ALA A 1 106 ? 10.780 1.716 6.772 1.00 62.31 106 ALA A N 1
ATOM 841 C CA . ALA A 1 106 ? 11.228 1.124 5.517 1.00 62.31 106 ALA A CA 1
ATOM 842 C C . ALA A 1 106 ? 12.514 1.747 4.922 1.00 62.31 106 ALA A C 1
ATOM 844 O O . ALA A 1 106 ? 13.087 1.179 3.994 1.00 62.31 106 ALA A O 1
ATOM 845 N N . GLY A 1 107 ? 12.959 2.906 5.431 1.00 57.22 107 GLY A N 1
ATOM 846 C CA . GLY A 1 107 ? 14.207 3.574 5.046 1.00 57.22 107 GLY A CA 1
ATOM 847 C C . GLY A 1 107 ? 15.479 3.026 5.709 1.00 57.22 107 GLY A C 1
ATOM 848 O O . GLY A 1 107 ? 16.561 3.518 5.400 1.00 57.22 107 GLY A O 1
ATOM 849 N N . THR A 1 108 ? 15.378 2.044 6.612 1.00 56.72 108 THR A N 1
ATOM 850 C CA . THR A 1 108 ? 16.535 1.440 7.306 1.00 56.72 108 THR A CA 1
ATOM 851 C C . THR A 1 108 ? 16.924 0.055 6.777 1.00 56.72 108 THR A C 1
ATOM 853 O O . THR A 1 108 ? 18.007 -0.431 7.101 1.00 56.72 108 THR A O 1
ATOM 856 N N . ALA A 1 109 ? 16.081 -0.576 5.953 1.00 56.38 109 ALA A N 1
ATOM 857 C CA . ALA A 1 109 ? 16.323 -1.895 5.368 1.00 56.38 109 ALA A CA 1
ATOM 858 C C . ALA A 1 109 ? 16.824 -1.785 3.910 1.00 56.38 109 ALA A C 1
ATOM 860 O O . ALA A 1 109 ? 16.416 -0.863 3.198 1.00 56.38 109 ALA A O 1
ATOM 861 N N . PRO A 1 110 ? 17.692 -2.704 3.436 1.00 53.94 110 PRO A N 1
ATOM 862 C CA . PRO A 1 110 ? 18.160 -2.712 2.050 1.00 53.94 110 PRO A CA 1
ATOM 863 C C . PRO A 1 110 ? 16.980 -2.772 1.064 1.00 53.94 110 PRO A C 1
ATOM 865 O O . PRO A 1 110 ? 16.033 -3.538 1.235 1.00 53.94 110 PRO A O 1
ATOM 868 N N . ALA A 1 111 ? 17.022 -1.890 0.066 1.00 56.78 111 ALA A N 1
ATOM 869 C CA . ALA A 1 111 ? 15.872 -1.475 -0.726 1.00 56.78 111 ALA A CA 1
ATOM 870 C C . ALA A 1 111 ? 15.408 -2.534 -1.744 1.00 56.78 111 ALA A C 1
ATOM 872 O O . ALA A 1 111 ? 15.911 -2.614 -2.862 1.00 56.78 111 ALA A O 1
ATOM 873 N N . ASP A 1 112 ? 14.334 -3.258 -1.425 1.00 68.38 112 ASP A N 1
ATOM 874 C CA . ASP A 1 112 ? 13.616 -4.095 -2.406 1.00 68.38 112 ASP A CA 1
ATOM 875 C C . ASP A 1 112 ? 12.953 -3.276 -3.538 1.00 68.38 112 ASP A C 1
ATOM 877 O O . ASP A 1 112 ? 12.417 -3.840 -4.498 1.00 68.38 112 ASP A O 1
ATOM 881 N N . TYR A 1 113 ? 12.972 -1.941 -3.449 1.00 77.12 113 TYR A N 1
ATOM 882 C CA . TYR A 1 113 ? 12.339 -1.012 -4.397 1.00 77.12 113 TYR A CA 1
ATOM 883 C C . TYR A 1 113 ? 13.117 -0.850 -5.708 1.00 77.12 113 TYR A C 1
ATOM 885 O O . TYR A 1 113 ? 12.606 -0.231 -6.640 1.00 77.12 113 TYR A O 1
ATOM 893 N N . ASP A 1 114 ? 14.312 -1.437 -5.805 1.00 83.31 114 ASP A N 1
ATOM 894 C CA . ASP A 1 114 ? 15.121 -1.463 -7.030 1.00 83.31 114 ASP A CA 1
ATOM 895 C C . ASP A 1 114 ? 14.634 -2.508 -8.049 1.00 83.31 114 ASP A C 1
ATOM 897 O O . ASP A 1 114 ? 15.100 -2.555 -9.192 1.00 83.31 114 ASP A O 1
ATOM 901 N N . THR A 1 115 ? 13.672 -3.344 -7.652 1.00 91.88 115 THR A N 1
ATOM 902 C CA . THR A 1 115 ? 12.966 -4.278 -8.534 1.00 91.88 115 THR A CA 1
ATOM 903 C C . THR A 1 115 ? 11.606 -3.709 -8.935 1.00 91.88 115 THR A C 1
ATOM 905 O O . THR A 1 115 ? 10.963 -3.011 -8.151 1.00 91.88 115 THR A O 1
ATOM 908 N N . ILE A 1 116 ? 11.109 -4.037 -10.134 1.00 94.44 116 ILE A N 1
ATOM 909 C CA . ILE A 1 116 ? 9.763 -3.608 -10.558 1.00 94.44 116 ILE A CA 1
ATOM 910 C C . ILE A 1 116 ? 8.676 -4.088 -9.573 1.00 94.44 116 ILE A C 1
ATOM 912 O O . ILE A 1 116 ? 7.855 -3.261 -9.169 1.00 94.44 116 ILE A O 1
ATOM 916 N N . PRO A 1 117 ? 8.644 -5.359 -9.116 1.00 94.25 117 PRO A N 1
ATOM 917 C CA . PRO A 1 117 ? 7.645 -5.796 -8.142 1.00 94.25 117 PRO A CA 1
ATOM 918 C C . PRO A 1 117 ? 7.720 -5.029 -6.816 1.00 94.25 117 PRO A C 1
ATOM 920 O O . PRO A 1 117 ? 6.680 -4.649 -6.281 1.00 94.25 117 PRO A O 1
ATOM 923 N N . GLY A 1 118 ? 8.922 -4.772 -6.291 1.00 93.12 118 GLY A N 1
ATOM 924 C CA . GLY A 1 118 ? 9.096 -4.017 -5.050 1.00 93.12 118 GLY A CA 1
ATOM 925 C C . GLY A 1 118 ? 8.720 -2.541 -5.188 1.00 93.12 118 GLY A C 1
ATOM 926 O O . GLY A 1 118 ? 8.019 -2.012 -4.325 1.00 93.12 118 GLY A O 1
ATOM 927 N N . TYR A 1 119 ? 9.085 -1.905 -6.306 1.00 94.94 119 TYR A N 1
ATOM 928 C CA . TYR A 1 119 ? 8.665 -0.545 -6.649 1.00 94.94 119 TYR A CA 1
ATOM 929 C C . TYR A 1 119 ? 7.136 -0.423 -6.689 1.00 94.94 119 TYR A C 1
ATOM 931 O O . TYR A 1 119 ? 6.556 0.405 -5.985 1.00 94.94 119 TYR A O 1
ATOM 939 N N . VAL A 1 120 ? 6.467 -1.288 -7.464 1.00 96.00 120 VAL A N 1
ATOM 940 C CA . VAL A 1 120 ? 5.003 -1.268 -7.606 1.00 96.00 120 VAL A CA 1
ATOM 941 C C . VAL A 1 120 ? 4.326 -1.554 -6.264 1.00 96.00 120 VAL A C 1
ATOM 943 O O . VAL A 1 120 ? 3.379 -0.857 -5.903 1.00 96.00 120 VAL A O 1
ATOM 946 N N . ARG A 1 121 ? 4.825 -2.528 -5.490 1.00 95.62 121 ARG A N 1
ATOM 947 C CA . ARG A 1 121 ? 4.311 -2.860 -4.150 1.00 95.62 121 ARG A CA 1
ATOM 948 C C . ARG A 1 121 ? 4.284 -1.636 -3.245 1.00 95.62 121 ARG A C 1
ATOM 950 O O . ARG A 1 121 ? 3.247 -1.326 -2.665 1.00 95.62 121 ARG A O 1
ATOM 957 N N . MET A 1 122 ? 5.404 -0.928 -3.148 1.00 94.75 122 MET A N 1
ATOM 958 C CA . MET A 1 122 ? 5.484 0.244 -2.285 1.00 94.75 122 MET A CA 1
ATOM 959 C C . MET A 1 122 ? 4.694 1.428 -2.812 1.00 94.75 122 MET A C 1
ATOM 961 O O . MET A 1 122 ? 4.046 2.109 -2.022 1.00 94.75 122 MET A O 1
ATOM 965 N N . LEU A 1 123 ? 4.689 1.655 -4.126 1.00 95.88 123 LEU A N 1
ATOM 966 C CA . LEU A 1 123 ? 3.855 2.690 -4.728 1.00 95.88 123 LEU A CA 1
ATOM 967 C C . LEU A 1 123 ? 2.377 2.478 -4.363 1.00 95.88 123 LEU A C 1
ATOM 969 O O . LEU A 1 123 ? 1.697 3.419 -3.950 1.00 95.88 123 LEU A O 1
ATOM 973 N N . LEU A 1 124 ? 1.896 1.232 -4.438 1.00 96.25 124 LEU A N 1
ATOM 974 C CA . LEU A 1 124 ? 0.542 0.868 -4.020 1.00 96.25 124 LEU A CA 1
ATOM 975 C C . LEU A 1 124 ? 0.332 1.036 -2.508 1.00 96.25 124 LEU A C 1
ATOM 977 O O . LEU A 1 124 ? -0.740 1.484 -2.105 1.00 96.25 124 LEU A O 1
ATOM 981 N N . CYS A 1 125 ? 1.333 0.744 -1.670 1.00 95.75 125 CYS A N 1
ATOM 982 C CA . CYS A 1 125 ? 1.259 0.998 -0.227 1.00 95.75 125 CYS A CA 1
ATOM 983 C C . CYS A 1 125 ? 1.122 2.488 0.090 1.00 95.75 125 CYS A C 1
ATOM 985 O O . CYS A 1 125 ? 0.260 2.854 0.884 1.00 95.75 125 CYS A O 1
ATOM 987 N N . TYR A 1 126 ? 1.908 3.355 -0.553 1.00 95.62 126 TYR A N 1
ATOM 988 C CA . TYR A 1 126 ? 1.793 4.804 -0.367 1.00 95.62 126 TYR A CA 1
ATOM 989 C C . TYR A 1 126 ? 0.460 5.341 -0.882 1.00 95.62 126 TYR A C 1
ATOM 991 O O . TYR A 1 126 ? -0.176 6.146 -0.207 1.00 95.62 126 TYR A O 1
ATOM 999 N N . LYS A 1 127 ? -0.025 4.850 -2.030 1.00 95.38 127 LYS A N 1
ATOM 1000 C CA . LYS A 1 127 ? -1.374 5.170 -2.523 1.00 95.38 127 LYS A CA 1
ATOM 1001 C C . LYS A 1 127 ? -2.459 4.738 -1.535 1.00 95.38 127 LYS A C 1
ATOM 1003 O O . LYS A 1 127 ? -3.380 5.509 -1.274 1.00 95.38 127 LYS A O 1
ATOM 1008 N N . ARG A 1 128 ? -2.335 3.541 -0.953 1.00 95.19 128 ARG A N 1
ATOM 1009 C CA . ARG A 1 128 ? -3.249 3.023 0.073 1.00 95.19 128 ARG A CA 1
ATOM 1010 C C . ARG A 1 128 ? -3.216 3.872 1.334 1.00 95.19 128 ARG A C 1
ATOM 1012 O O . ARG A 1 128 ? -4.277 4.295 1.779 1.00 95.19 128 ARG A O 1
ATOM 1019 N N . TRP A 1 129 ? -2.035 4.184 1.858 1.00 94.69 129 TRP A N 1
ATOM 1020 C CA . TRP A 1 129 ? -1.890 5.064 3.015 1.00 94.69 129 TRP A CA 1
ATOM 1021 C C . TRP A 1 129 ? -2.527 6.431 2.746 1.00 94.69 129 TRP A C 1
ATOM 1023 O O . TRP A 1 129 ? -3.352 6.901 3.526 1.00 94.69 129 TRP A O 1
ATOM 1033 N N . LYS A 1 130 ? -2.251 7.011 1.574 1.00 94.19 130 LYS A N 1
ATOM 1034 C CA . LYS A 1 130 ? -2.825 8.290 1.152 1.00 94.19 130 LYS A CA 1
ATOM 1035 C C . LYS A 1 130 ? -4.350 8.262 1.017 1.00 94.19 130 LYS A C 1
ATOM 1037 O O . LYS A 1 130 ? -4.996 9.281 1.241 1.00 94.19 130 LYS A O 1
ATOM 1042 N N . SER A 1 131 ? -4.937 7.114 0.675 1.00 92.94 131 SER A N 1
ATOM 1043 C CA . SER A 1 131 ? -6.396 6.959 0.587 1.00 92.94 131 SER A CA 1
ATOM 1044 C C . SER A 1 131 ? -7.109 7.025 1.945 1.00 92.94 131 SER A C 1
ATOM 1046 O O . SER A 1 131 ? -8.317 7.259 1.976 1.00 92.94 131 SER A O 1
ATOM 1048 N N . LEU A 1 132 ? -6.374 6.859 3.054 1.00 92.12 132 LEU A N 1
ATOM 1049 C CA . LEU A 1 132 ? -6.917 6.941 4.414 1.00 92.12 132 LEU A CA 1
ATOM 1050 C C . LEU A 1 132 ? -7.140 8.385 4.884 1.00 92.12 132 LEU A C 1
ATOM 1052 O O . LEU A 1 132 ? -7.867 8.584 5.855 1.00 92.12 132 LEU A O 1
ATOM 1056 N N . VAL A 1 133 ? -6.539 9.377 4.214 1.00 90.44 133 VAL A N 1
ATOM 1057 C CA . VAL A 1 133 ? -6.589 10.793 4.611 1.00 90.44 133 VAL A CA 1
ATOM 1058 C C . VAL A 1 133 ? -7.311 11.667 3.590 1.00 90.44 133 VAL A C 1
ATOM 1060 O O . VAL A 1 133 ? -7.257 11.438 2.379 1.00 90.44 133 VAL A O 1
ATOM 1063 N N . HIS A 1 134 ? -7.963 12.725 4.075 1.00 87.56 134 HIS A N 1
ATOM 1064 C CA . HIS A 1 134 ? -8.630 13.726 3.233 1.00 87.56 134 HIS A CA 1
ATOM 1065 C C . HIS A 1 134 ? -7.810 15.002 3.077 1.00 87.56 134 HIS A C 1
ATOM 1067 O O . HIS A 1 134 ? -7.826 15.582 1.990 1.00 87.56 134 HIS A O 1
ATOM 1073 N N . GLY A 1 135 ? -7.094 15.401 4.131 1.00 90.56 135 GLY A N 1
ATOM 1074 C CA . GLY A 1 135 ? -6.370 16.663 4.204 1.00 90.56 135 GLY A CA 1
ATOM 1075 C C . GLY A 1 135 ? -5.235 16.765 3.186 1.00 90.56 135 GLY A C 1
ATOM 1076 O O . GLY A 1 135 ? -4.562 15.790 2.839 1.00 90.56 135 GLY A O 1
ATOM 1077 N N . ARG A 1 136 ? -5.090 17.962 2.613 1.00 92.75 136 ARG A N 1
ATOM 1078 C CA . ARG A 1 136 ? -4.129 18.224 1.536 1.00 92.75 136 ARG A CA 1
ATOM 1079 C C . ARG A 1 136 ? -2.692 18.145 2.044 1.00 92.75 136 ARG A C 1
ATOM 1081 O O . ARG A 1 136 ? -1.836 17.637 1.323 1.00 92.75 136 ARG A O 1
ATOM 1088 N N . ASP A 1 137 ? -2.453 18.624 3.258 1.00 94.56 137 ASP A N 1
ATOM 1089 C CA . ASP A 1 137 ? -1.115 18.718 3.836 1.00 94.56 137 ASP A CA 1
ATOM 1090 C C . ASP A 1 137 ? -0.588 17.331 4.215 1.00 94.56 137 ASP A C 1
ATOM 1092 O O . ASP A 1 137 ? 0.546 16.992 3.878 1.00 94.56 137 ASP A O 1
ATOM 1096 N N . GLU A 1 138 ? -1.434 16.466 4.780 1.00 92.62 138 GLU A N 1
ATOM 1097 C CA . GLU A 1 138 ? -1.098 15.068 5.063 1.00 92.62 138 GLU A CA 1
ATOM 1098 C C . GLU A 1 138 ? -0.830 14.295 3.769 1.00 92.62 138 GLU A C 1
ATOM 1100 O O . GLU A 1 138 ? 0.153 13.560 3.667 1.00 92.62 138 GLU A O 1
ATOM 1105 N N . LYS A 1 139 ? -1.651 14.504 2.730 1.00 95.12 139 LYS A N 1
ATOM 1106 C CA . LYS A 1 139 ? -1.406 13.914 1.404 1.00 95.12 139 LYS A CA 1
ATOM 1107 C C . LYS A 1 139 ? -0.062 14.353 0.827 1.00 95.12 139 LYS A C 1
ATOM 1109 O O . LYS A 1 139 ? 0.670 13.514 0.303 1.00 95.12 139 LYS A O 1
ATOM 1114 N N . ALA A 1 140 ? 0.269 15.638 0.939 1.00 95.25 140 ALA A N 1
ATOM 1115 C CA . ALA A 1 140 ? 1.544 16.177 0.482 1.00 95.25 140 ALA A CA 1
ATOM 1116 C C . ALA A 1 140 ? 2.727 15.630 1.298 1.00 95.25 140 ALA A C 1
ATOM 1118 O O . ALA A 1 140 ? 3.774 15.337 0.720 1.00 95.25 140 ALA A O 1
ATOM 1119 N N . ALA A 1 141 ? 2.562 15.432 2.609 1.00 94.94 141 ALA A N 1
ATOM 1120 C CA . ALA A 1 141 ? 3.574 14.827 3.471 1.00 94.94 141 ALA A CA 1
ATOM 1121 C C . ALA A 1 141 ? 3.851 13.362 3.091 1.00 94.94 141 ALA A C 1
ATOM 1123 O O . ALA A 1 141 ? 5.018 12.977 2.964 1.00 94.94 141 ALA A O 1
ATOM 1124 N N . ILE A 1 142 ? 2.800 12.573 2.828 1.00 95.81 142 ILE A N 1
ATOM 1125 C CA . ILE A 1 142 ? 2.921 11.189 2.340 1.00 95.81 142 ILE A CA 1
ATOM 1126 C C . ILE A 1 142 ? 3.625 11.162 0.979 1.00 95.81 142 ILE A C 1
ATOM 1128 O O . ILE A 1 142 ? 4.569 10.392 0.796 1.00 95.81 142 ILE A O 1
ATOM 1132 N N . ASP A 1 143 ? 3.223 12.025 0.040 1.00 95.88 143 ASP A N 1
ATOM 1133 C CA . ASP A 1 143 ? 3.852 12.113 -1.283 1.00 95.88 143 ASP A CA 1
ATOM 1134 C C . ASP A 1 143 ? 5.335 12.504 -1.170 1.00 95.88 143 ASP A C 1
ATOM 1136 O O . ASP A 1 143 ? 6.194 11.878 -1.793 1.00 95.88 143 ASP A O 1
ATOM 1140 N N . ALA A 1 144 ? 5.668 13.491 -0.333 1.00 94.75 144 ALA A N 1
ATOM 1141 C CA . ALA A 1 144 ? 7.046 13.906 -0.093 1.00 94.75 144 ALA A CA 1
ATOM 1142 C C . ALA A 1 144 ? 7.886 12.783 0.527 1.00 94.75 144 ALA A C 1
ATOM 1144 O O . ALA A 1 144 ? 9.057 12.634 0.179 1.00 94.75 144 ALA A O 1
ATOM 1145 N N . HIS A 1 145 ? 7.312 11.997 1.437 1.00 93.81 145 HIS A N 1
ATOM 1146 C CA . HIS A 1 145 ? 7.996 10.857 2.034 1.00 93.81 145 HIS A CA 1
ATOM 1147 C C . HIS A 1 145 ? 8.240 9.739 1.011 1.00 93.81 145 HIS A C 1
ATOM 1149 O O . HIS A 1 145 ? 9.373 9.280 0.872 1.00 93.81 145 HIS A O 1
ATOM 1155 N N . ALA A 1 146 ? 7.226 9.384 0.220 1.00 94.06 146 ALA A N 1
ATOM 1156 C CA . ALA A 1 146 ? 7.347 8.397 -0.849 1.00 94.06 146 ALA A CA 1
ATOM 1157 C C . ALA A 1 146 ? 8.393 8.803 -1.903 1.00 94.06 146 ALA A C 1
ATOM 1159 O O . ALA A 1 146 ? 9.202 7.977 -2.310 1.00 94.06 146 ALA A O 1
ATOM 1160 N N . ILE A 1 147 ? 8.431 10.081 -2.304 1.00 93.44 147 ILE A N 1
ATOM 1161 C CA . ILE A 1 147 ? 9.405 10.611 -3.277 1.00 93.44 147 ILE A CA 1
ATOM 1162 C C . ILE A 1 147 ? 10.846 10.548 -2.752 1.00 93.44 147 ILE A C 1
ATOM 1164 O O . ILE A 1 147 ? 11.767 10.416 -3.553 1.00 93.44 147 ILE A O 1
ATOM 1168 N N . ARG A 1 148 ? 11.063 10.652 -1.434 1.00 91.44 148 ARG A N 1
ATOM 1169 C CA . ARG A 1 148 ? 12.410 10.523 -0.850 1.00 91.44 148 ARG A CA 1
ATOM 1170 C C . ARG A 1 148 ? 12.936 9.090 -0.886 1.00 91.44 148 ARG A C 1
ATOM 1172 O O . ARG A 1 148 ? 14.146 8.915 -0.946 1.00 91.44 148 ARG A O 1
ATOM 1179 N N . LEU A 1 149 ? 12.050 8.097 -0.804 1.00 90.12 149 LEU A N 1
ATOM 1180 C CA . LEU A 1 149 ? 12.428 6.688 -0.667 1.00 90.12 149 LEU A CA 1
ATOM 1181 C C . LEU A 1 149 ? 12.357 5.908 -1.981 1.00 90.12 149 LEU A C 1
ATOM 1183 O O . LEU A 1 149 ? 13.189 5.039 -2.225 1.00 90.12 149 LEU A O 1
ATOM 1187 N N . LEU A 1 150 ? 11.365 6.189 -2.824 1.00 91.75 150 LEU A N 1
ATOM 1188 C CA . LEU A 1 150 ? 11.195 5.488 -4.089 1.00 91.75 150 LEU A CA 1
ATOM 1189 C C . LEU A 1 150 ? 12.109 6.065 -5.176 1.00 91.75 150 LEU A C 1
ATOM 1191 O O . LEU A 1 150 ? 12.279 7.285 -5.253 1.00 91.75 150 LEU A O 1
ATOM 1195 N N . PRO A 1 151 ? 12.617 5.218 -6.092 1.00 92.31 151 PRO A N 1
ATOM 1196 C CA . PRO A 1 151 ? 13.260 5.677 -7.316 1.00 92.31 151 PRO A CA 1
ATOM 1197 C C . PRO A 1 151 ? 12.401 6.716 -8.046 1.00 92.31 151 PRO A C 1
ATOM 1199 O O . PRO A 1 151 ? 11.181 6.579 -8.116 1.00 92.31 151 PRO A O 1
ATOM 1202 N N . GLY A 1 152 ? 13.018 7.742 -8.643 1.00 92.00 152 GLY A N 1
ATOM 1203 C CA . GLY A 1 152 ? 12.285 8.796 -9.368 1.00 92.00 152 GLY A CA 1
ATOM 1204 C C . GLY A 1 152 ? 11.506 8.302 -10.599 1.00 92.0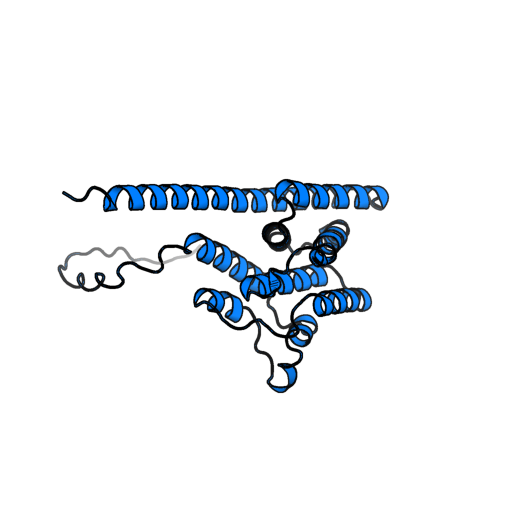0 152 GLY A C 1
ATOM 1205 O O . GLY A 1 152 ? 10.578 8.974 -11.052 1.00 92.00 152 GLY A O 1
ATOM 1206 N N . ARG A 1 153 ? 11.860 7.115 -11.102 1.00 93.94 153 ARG A N 1
ATOM 1207 C CA . ARG A 1 153 ? 11.220 6.400 -12.212 1.00 93.94 153 ARG A CA 1
ATOM 1208 C C . ARG A 1 153 ? 11.110 4.914 -11.897 1.00 93.94 153 ARG A C 1
ATOM 1210 O O . ARG A 1 153 ? 11.901 4.412 -11.098 1.00 93.94 153 ARG A O 1
ATOM 1217 N N . CYS A 1 154 ? 10.196 4.213 -12.559 1.00 94.12 154 CYS A N 1
ATOM 1218 C CA . CYS A 1 154 ? 10.107 2.762 -12.435 1.00 94.12 154 CYS A CA 1
ATOM 1219 C C . CYS A 1 154 ? 11.456 2.111 -12.821 1.00 94.12 154 CYS A C 1
ATOM 1221 O O . CYS A 1 154 ? 12.072 2.525 -13.814 1.00 94.12 154 CYS A O 1
ATOM 1223 N N . PRO A 1 155 ? 11.936 1.098 -12.071 1.00 93.88 155 PRO A N 1
ATOM 1224 C CA . PRO A 1 155 ? 13.114 0.327 -12.451 1.00 93.88 155 PRO A CA 1
ATOM 1225 C C . PRO A 1 155 ? 12.986 -0.304 -13.841 1.00 93.88 155 PRO A C 1
ATOM 1227 O O . PRO A 1 155 ? 11.885 -0.513 -14.358 1.00 93.88 155 PRO A O 1
ATOM 1230 N N . THR A 1 156 ? 14.124 -0.630 -14.453 1.00 92.75 156 THR A N 1
ATOM 1231 C CA . THR A 1 156 ? 14.155 -1.291 -15.760 1.00 92.75 156 THR A CA 1
ATOM 1232 C C . THR A 1 156 ? 13.767 -2.761 -15.646 1.00 92.75 156 THR A C 1
ATOM 1234 O O . THR A 1 156 ? 14.087 -3.432 -14.665 1.00 92.75 156 THR A O 1
ATOM 1237 N N . VAL A 1 157 ? 13.093 -3.272 -16.678 1.00 94.44 157 VAL A N 1
ATOM 1238 C CA . VAL A 1 157 ? 12.725 -4.689 -16.777 1.00 94.44 157 VAL A CA 1
ATOM 1239 C C . VAL A 1 157 ? 13.992 -5.537 -16.808 1.00 94.44 157 VAL A C 1
ATOM 1241 O O . VAL A 1 157 ? 14.859 -5.316 -17.655 1.00 94.44 157 VAL A O 1
ATOM 1244 N N . ARG A 1 158 ? 14.087 -6.510 -15.897 1.00 91.31 158 ARG A N 1
ATOM 1245 C CA . ARG A 1 158 ? 15.186 -7.488 -15.846 1.00 91.31 158 ARG A CA 1
ATOM 1246 C C . ARG A 1 158 ? 14.706 -8.887 -16.214 1.00 91.31 158 ARG A C 1
ATOM 1248 O O . ARG A 1 158 ? 15.458 -9.661 -16.799 1.00 91.31 158 ARG A O 1
ATOM 1255 N N . HIS A 1 159 ? 13.447 -9.194 -15.912 1.00 90.38 159 HIS A N 1
ATOM 1256 C CA . HIS A 1 159 ? 12.841 -10.499 -16.135 1.00 90.38 159 HIS A CA 1
ATOM 1257 C C . HIS A 1 159 ? 11.492 -10.375 -16.847 1.00 90.38 159 HIS A C 1
ATOM 1259 O O . HIS A 1 159 ? 10.758 -9.401 -16.686 1.00 90.38 159 HIS A O 1
ATOM 1265 N N . THR A 1 160 ? 11.105 -11.410 -17.595 1.00 91.44 160 THR A N 1
ATOM 1266 C CA . THR A 1 160 ? 9.782 -11.478 -18.241 1.00 91.44 160 THR A CA 1
ATOM 1267 C C . THR A 1 160 ? 8.636 -11.438 -17.227 1.00 91.44 160 THR A C 1
ATOM 1269 O O . THR A 1 160 ? 7.570 -10.896 -17.522 1.00 91.44 160 THR A O 1
ATOM 1272 N N . SER A 1 161 ? 8.865 -11.939 -16.008 1.00 90.12 161 SER A N 1
ATOM 1273 C CA . SER A 1 161 ? 7.927 -11.850 -14.885 1.00 90.12 161 SER A CA 1
ATOM 1274 C C . SER A 1 161 ? 7.653 -10.420 -14.427 1.00 90.12 161 SER A C 1
ATOM 1276 O O . SER A 1 161 ? 6.619 -10.185 -13.813 1.00 90.12 161 SER A O 1
ATOM 1278 N N . ASP A 1 162 ? 8.528 -9.459 -14.729 1.00 93.56 162 ASP A N 1
ATOM 1279 C CA . ASP A 1 162 ? 8.331 -8.068 -14.320 1.00 93.56 162 ASP A CA 1
ATOM 1280 C C . ASP A 1 162 ? 7.218 -7.392 -15.130 1.00 93.56 162 ASP A C 1
ATOM 1282 O O . ASP A 1 162 ? 6.573 -6.455 -14.659 1.00 93.56 162 ASP A O 1
ATOM 1286 N N . LEU A 1 163 ? 6.954 -7.886 -16.346 1.00 95.19 163 LEU A N 1
ATOM 1287 C CA . LEU A 1 163 ? 6.011 -7.274 -17.282 1.00 95.19 163 LEU A CA 1
ATOM 1288 C C . LEU A 1 163 ? 4.581 -7.228 -16.736 1.00 95.19 163 LEU A C 1
ATOM 1290 O O . LEU A 1 163 ? 3.848 -6.289 -17.040 1.00 95.19 163 LEU A O 1
ATOM 1294 N N . CYS A 1 164 ? 4.163 -8.213 -15.934 1.00 95.25 164 CYS A N 1
ATOM 1295 C CA . CYS A 1 164 ? 2.828 -8.193 -15.337 1.00 95.25 164 CYS A CA 1
ATOM 1296 C C . CYS A 1 164 ? 2.691 -7.113 -14.256 1.00 95.25 164 CYS A C 1
ATOM 1298 O O . CYS A 1 164 ? 1.626 -6.518 -14.145 1.00 95.25 164 CYS A O 1
ATOM 1300 N N . PHE A 1 165 ? 3.766 -6.804 -13.526 1.00 96.12 165 PHE A N 1
ATOM 1301 C CA . PHE A 1 165 ? 3.787 -5.723 -12.541 1.00 96.12 165 PHE A CA 1
ATOM 1302 C C . PHE A 1 165 ? 3.901 -4.354 -13.207 1.00 96.12 165 PHE A C 1
ATOM 1304 O O . PHE A 1 165 ? 3.183 -3.434 -12.828 1.00 96.12 165 PHE A O 1
ATOM 1311 N N . LEU A 1 166 ? 4.737 -4.232 -14.243 1.00 95.31 166 LEU A N 1
ATOM 1312 C CA . LEU A 1 166 ? 4.883 -2.995 -15.011 1.00 95.31 166 LEU A CA 1
ATOM 1313 C C . LEU A 1 166 ? 3.551 -2.552 -15.633 1.00 95.31 166 LEU A C 1
ATOM 1315 O O . LEU A 1 166 ? 3.220 -1.374 -15.610 1.00 95.31 166 LEU A O 1
ATOM 1319 N N . ARG A 1 167 ? 2.751 -3.503 -16.135 1.00 95.44 167 ARG A N 1
ATOM 1320 C CA . ARG A 1 167 ? 1.417 -3.241 -16.708 1.00 95.44 167 ARG A CA 1
ATOM 1321 C C . ARG A 1 167 ? 0.396 -2.700 -15.704 1.00 95.44 167 ARG A C 1
ATOM 1323 O O . ARG A 1 167 ? -0.660 -2.242 -16.128 1.00 95.44 167 ARG A O 1
ATOM 1330 N N . LEU A 1 168 ? 0.684 -2.754 -14.402 1.00 95.94 168 LEU A N 1
ATOM 1331 C CA . LEU A 1 168 ? -0.160 -2.138 -13.376 1.00 95.94 168 LEU A CA 1
ATOM 1332 C C . LEU A 1 168 ? 0.055 -0.627 -13.275 1.00 95.94 168 LEU A C 1
ATOM 1334 O O . LEU A 1 168 ? -0.776 0.051 -12.671 1.00 95.94 168 LEU A O 1
ATOM 1338 N N . LEU A 1 169 ? 1.162 -0.110 -13.819 1.00 95.12 169 LEU A N 1
ATOM 1339 C CA . LEU A 1 169 ? 1.459 1.314 -13.814 1.00 95.12 169 LEU A CA 1
ATOM 1340 C C . LEU A 1 169 ? 0.668 2.021 -14.926 1.00 95.12 169 LEU A C 1
ATOM 1342 O O . LEU A 1 169 ? 0.755 1.624 -16.092 1.00 95.12 169 LEU A O 1
ATOM 1346 N N . PRO A 1 170 ? -0.087 3.082 -14.594 1.00 93.56 170 PRO A N 1
ATOM 1347 C CA . PRO A 1 170 ? -0.694 3.959 -15.579 1.00 93.56 170 PRO A CA 1
ATOM 1348 C C . PRO A 1 170 ? 0.353 4.551 -16.535 1.00 93.56 170 PRO A C 1
ATOM 1350 O O . PRO A 1 170 ? 1.490 4.802 -16.127 1.00 93.56 170 PRO A O 1
ATOM 1353 N N . PRO A 1 171 ? -0.015 4.826 -17.797 1.00 92.12 171 PRO A N 1
ATOM 1354 C CA . PRO A 1 171 ? 0.898 5.435 -18.751 1.00 92.12 171 PRO A CA 1
ATOM 1355 C C . PRO A 1 171 ? 1.321 6.837 -18.293 1.00 92.12 171 PRO A C 1
ATOM 1357 O O . PRO A 1 171 ? 0.490 7.664 -17.918 1.00 92.12 171 PRO A O 1
ATOM 1360 N N . VAL A 1 172 ? 2.624 7.117 -18.371 1.00 93.50 172 VAL A N 1
ATOM 1361 C CA . VAL A 1 172 ? 3.200 8.420 -18.010 1.00 93.50 172 VAL A CA 1
ATOM 1362 C C . VAL A 1 172 ? 3.525 9.212 -19.283 1.00 93.50 172 VAL A C 1
ATOM 1364 O O . VAL A 1 172 ? 4.248 8.703 -20.152 1.00 93.50 172 VAL A O 1
ATOM 1367 N N . PRO A 1 173 ? 3.032 10.460 -19.419 1.00 94.38 173 PRO A N 1
ATOM 1368 C CA . PRO A 1 173 ? 3.340 11.310 -20.565 1.00 94.38 173 PRO A CA 1
ATOM 1369 C C . PRO A 1 173 ? 4.855 11.499 -20.758 1.00 94.38 173 PRO A C 1
ATOM 1371 O O . PRO A 1 173 ? 5.580 11.594 -19.765 1.00 94.38 173 PRO A O 1
ATOM 1374 N N . PRO A 1 174 ? 5.363 11.629 -22.001 1.00 93.31 174 PRO A N 1
ATOM 1375 C CA . PRO A 1 174 ? 6.800 11.756 -22.265 1.00 93.31 174 PRO A CA 1
ATOM 1376 C C . PRO A 1 174 ? 7.496 12.854 -21.450 1.00 93.31 174 PRO A C 1
ATOM 1378 O O . PRO A 1 174 ? 8.556 12.606 -20.881 1.00 93.31 174 PRO A O 1
ATOM 1381 N N . GLY A 1 175 ? 6.862 14.025 -21.311 1.00 93.25 175 GLY A N 1
ATOM 1382 C CA . GLY A 1 175 ? 7.397 15.150 -20.533 1.00 93.25 175 GLY A CA 1
ATOM 1383 C C . GLY A 1 175 ? 7.459 14.921 -19.017 1.00 93.25 175 GLY A C 1
ATOM 1384 O O . GLY A 1 175 ? 8.116 15.681 -18.318 1.00 93.25 175 GLY A O 1
ATOM 1385 N N . GLN A 1 176 ? 6.807 13.875 -18.501 1.00 94.00 176 GLN A N 1
ATOM 1386 C CA . GLN A 1 176 ? 6.768 13.543 -17.072 1.00 94.00 176 GLN A CA 1
ATOM 1387 C C . GLN A 1 176 ? 7.650 12.339 -16.713 1.00 94.00 176 GLN A C 1
ATOM 1389 O O . GLN A 1 176 ? 7.803 12.030 -15.536 1.00 94.00 176 GLN A O 1
ATOM 1394 N N . ARG A 1 177 ? 8.286 11.674 -17.690 1.00 90.00 177 ARG A N 1
ATOM 1395 C CA . ARG A 1 177 ? 9.098 10.463 -17.449 1.00 90.00 177 ARG A CA 1
ATOM 1396 C C . ARG A 1 177 ? 10.290 10.691 -16.515 1.00 90.00 177 ARG A C 1
ATOM 1398 O O . ARG A 1 177 ? 10.684 9.776 -15.803 1.00 90.00 177 ARG A O 1
ATOM 1405 N N . GLY A 1 178 ? 10.853 11.902 -16.494 1.00 89.19 178 GLY A N 1
ATOM 1406 C CA . GLY A 1 178 ? 11.938 12.265 -15.571 1.00 89.19 178 GLY A CA 1
ATOM 1407 C C . GLY A 1 178 ? 11.502 12.366 -14.103 1.00 89.19 178 GLY A C 1
ATOM 1408 O O . GLY A 1 178 ? 12.341 12.305 -13.211 1.00 89.19 178 GLY A O 1
ATOM 1409 N N . ALA A 1 179 ? 10.197 12.494 -13.851 1.00 93.88 179 ALA A N 1
ATOM 1410 C CA . ALA A 1 179 ? 9.591 12.577 -12.526 1.00 93.88 179 ALA A CA 1
ATOM 1411 C C . ALA A 1 179 ? 8.397 11.612 -12.409 1.00 93.88 179 ALA A C 1
ATOM 1413 O O . ALA A 1 179 ? 7.389 11.932 -11.776 1.00 93.88 179 ALA A O 1
ATOM 1414 N N . GLU A 1 180 ? 8.505 10.438 -13.038 1.00 95.38 180 GLU A N 1
ATOM 1415 C CA . GLU A 1 180 ? 7.426 9.456 -13.168 1.00 95.38 180 GLU A CA 1
ATOM 1416 C C . GLU A 1 180 ? 6.797 9.108 -11.816 1.00 95.38 180 GLU A C 1
ATOM 1418 O O . GLU A 1 180 ? 5.581 9.195 -11.673 1.00 95.38 180 GLU A O 1
ATOM 1423 N N . THR A 1 181 ? 7.597 8.803 -10.793 1.00 95.56 181 THR A N 1
ATOM 1424 C CA . THR A 1 181 ? 7.074 8.440 -9.467 1.00 95.56 181 THR A CA 1
ATOM 1425 C C . THR A 1 181 ? 6.269 9.573 -8.843 1.00 95.56 181 THR A C 1
ATOM 1427 O O . THR A 1 181 ? 5.177 9.346 -8.324 1.00 95.56 181 THR A O 1
ATOM 1430 N N . ARG A 1 182 ? 6.756 10.817 -8.947 1.00 96.44 182 ARG A N 1
ATOM 1431 C CA . ARG A 1 182 ? 6.018 12.000 -8.483 1.00 96.44 182 ARG A CA 1
ATOM 1432 C C . ARG A 1 182 ? 4.704 12.145 -9.248 1.00 96.44 182 ARG A C 1
ATOM 1434 O O . ARG A 1 182 ? 3.668 12.371 -8.629 1.00 96.44 182 ARG A O 1
ATOM 1441 N N . TYR A 1 183 ? 4.739 11.998 -10.572 1.00 96.56 183 TYR A N 1
ATOM 1442 C CA . TYR A 1 183 ? 3.550 12.080 -11.416 1.00 96.56 183 TYR A CA 1
ATOM 1443 C C . TYR A 1 183 ? 2.512 11.019 -11.027 1.00 96.56 183 TYR A C 1
ATOM 1445 O O . TYR A 1 183 ? 1.349 11.352 -10.797 1.00 96.56 183 TYR A O 1
ATOM 1453 N N . LEU A 1 184 ? 2.938 9.764 -10.877 1.00 95.94 184 LEU A N 1
ATOM 1454 C CA . LEU A 1 184 ? 2.086 8.644 -10.490 1.00 95.94 184 LEU A CA 1
ATOM 1455 C C . LEU A 1 184 ? 1.501 8.811 -9.087 1.00 95.94 184 LEU A C 1
ATOM 1457 O O . LEU A 1 184 ? 0.345 8.455 -8.879 1.00 95.94 184 LEU A O 1
ATOM 1461 N N . LEU A 1 185 ? 2.260 9.354 -8.131 1.00 94.31 185 LEU A N 1
ATOM 1462 C CA . LEU A 1 185 ? 1.792 9.614 -6.769 1.00 94.31 185 LEU A CA 1
ATOM 1463 C C . LEU A 1 185 ? 0.739 10.721 -6.735 1.00 94.31 185 LEU A C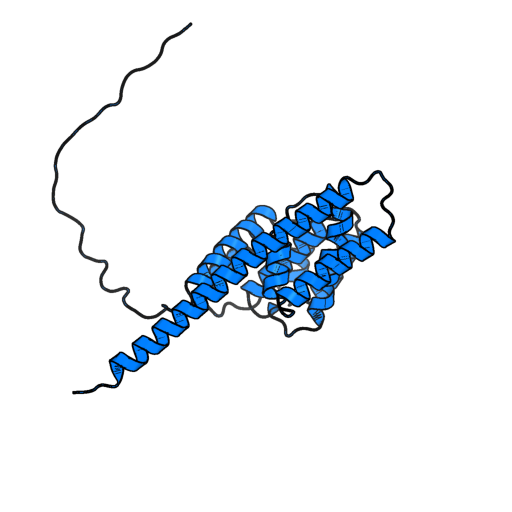 1
ATOM 1465 O O . LEU A 1 185 ? -0.366 10.485 -6.236 1.00 94.31 185 LEU A O 1
ATOM 1469 N N . VAL A 1 186 ? 1.055 11.895 -7.283 1.00 92.38 186 VAL A N 1
ATOM 1470 C CA . VAL A 1 186 ? 0.218 13.103 -7.183 1.00 92.38 186 VAL A CA 1
ATOM 1471 C C . VAL A 1 186 ? -1.100 12.942 -7.936 1.00 92.38 186 VAL A C 1
ATOM 1473 O O . VAL A 1 186 ? -2.143 13.349 -7.430 1.00 92.38 186 VAL A O 1
ATOM 1476 N N . ASN A 1 187 ? -1.074 12.312 -9.110 1.00 90.75 187 ASN A N 1
ATOM 1477 C CA . ASN A 1 187 ? -2.267 12.149 -9.933 1.00 90.75 187 ASN A CA 1
ATOM 1478 C C . ASN A 1 187 ? -3.042 10.888 -9.540 1.00 90.75 187 ASN A C 1
ATOM 1480 O O . ASN A 1 187 ? -2.460 9.820 -9.322 1.00 90.75 187 ASN A O 1
ATOM 1484 N N . ASP A 1 188 ? -4.367 10.987 -9.480 1.00 86.38 188 ASP A N 1
ATOM 1485 C CA . ASP A 1 188 ? -5.240 9.857 -9.161 1.00 86.38 188 ASP A CA 1
ATOM 1486 C C . ASP A 1 188 ? -5.538 9.007 -10.405 1.00 86.38 188 ASP A C 1
ATOM 1488 O O . ASP A 1 188 ? -6.631 9.011 -10.957 1.00 86.38 188 ASP A O 1
ATOM 1492 N N . LEU A 1 189 ? -4.498 8.340 -10.911 1.00 89.56 189 LEU A N 1
ATOM 1493 C CA . LEU A 1 189 ? -4.549 7.562 -12.156 1.00 89.56 189 LEU A CA 1
ATOM 1494 C C . LEU A 1 189 ? -4.803 6.068 -11.929 1.00 89.56 189 LEU A C 1
ATOM 1496 O O . LEU A 1 189 ? -5.009 5.319 -12.882 1.00 89.56 189 LEU A O 1
ATOM 1500 N N . PHE A 1 190 ? -4.724 5.613 -10.680 1.00 90.44 190 PHE A N 1
ATOM 1501 C CA . PHE A 1 190 ? -4.831 4.201 -10.341 1.00 90.44 190 PHE A CA 1
ATOM 1502 C C . PHE A 1 190 ? -6.270 3.862 -9.979 1.00 90.44 190 PHE A C 1
ATOM 1504 O O . PHE A 1 190 ? -6.834 4.448 -9.059 1.00 90.44 190 PHE A O 1
ATOM 1511 N N . ASN A 1 191 ? -6.816 2.805 -10.581 1.00 92.25 191 ASN A N 1
ATOM 1512 C CA . ASN A 1 191 ? -7.886 2.065 -9.922 1.00 92.25 191 ASN A CA 1
ATOM 1513 C C . ASN A 1 191 ? -7.249 1.229 -8.801 1.00 92.25 191 ASN A C 1
ATOM 1515 O O . ASN A 1 191 ? -6.824 0.095 -9.022 1.00 92.25 191 ASN A O 1
ATOM 1519 N N . LEU A 1 192 ? -7.105 1.833 -7.619 1.00 93.06 192 LEU A N 1
ATOM 1520 C CA . LEU A 1 192 ? -6.261 1.314 -6.542 1.00 93.06 192 LEU A CA 1
ATOM 1521 C C . LEU A 1 192 ? -6.633 -0.115 -6.116 1.00 93.06 192 LEU A C 1
ATOM 1523 O O . LEU A 1 192 ? -5.745 -0.959 -5.987 1.00 93.06 192 LEU A O 1
ATOM 1527 N N . GLU A 1 193 ? -7.924 -0.411 -5.951 1.00 94.06 193 GLU A N 1
ATOM 1528 C CA . GLU A 1 193 ? -8.385 -1.755 -5.578 1.00 94.06 193 GLU A CA 1
ATOM 1529 C C . GLU A 1 193 ? -8.071 -2.784 -6.663 1.00 94.06 193 GLU A C 1
ATOM 1531 O O . GLU A 1 193 ? -7.565 -3.870 -6.371 1.00 94.06 193 GLU A O 1
ATOM 1536 N N . HIS A 1 194 ? -8.304 -2.426 -7.929 1.00 94.69 194 HIS A N 1
ATOM 1537 C CA . HIS A 1 194 ? -7.987 -3.294 -9.055 1.00 94.69 194 HIS A CA 1
ATOM 1538 C C . HIS A 1 194 ? -6.480 -3.563 -9.152 1.00 94.69 194 HIS A C 1
ATOM 1540 O O . HIS A 1 194 ? -6.064 -4.718 -9.256 1.00 94.69 194 HIS A O 1
ATOM 1546 N N . CYS A 1 195 ? -5.654 -2.519 -9.065 1.00 95.94 195 CYS A N 1
ATOM 1547 C CA . CYS A 1 195 ? -4.200 -2.639 -9.120 1.00 95.94 195 CYS A CA 1
ATOM 1548 C C . CYS A 1 195 ? -3.660 -3.494 -7.966 1.00 95.94 195 CYS A C 1
ATOM 1550 O O . CYS A 1 195 ? -2.798 -4.340 -8.191 1.00 95.94 195 CYS A O 1
ATOM 1552 N N . ILE A 1 196 ? -4.195 -3.341 -6.750 1.00 95.75 196 ILE A N 1
ATOM 1553 C CA . ILE A 1 196 ? -3.807 -4.159 -5.591 1.00 95.75 196 ILE A CA 1
ATOM 1554 C C . ILE A 1 196 ? -4.237 -5.619 -5.766 1.00 95.75 196 ILE A C 1
ATOM 1556 O O . ILE A 1 196 ? -3.449 -6.527 -5.488 1.00 95.75 196 ILE A O 1
ATOM 1560 N N . ALA A 1 197 ? -5.450 -5.871 -6.261 1.00 95.25 197 ALA A N 1
ATOM 1561 C CA . ALA A 1 197 ? -5.923 -7.225 -6.534 1.00 95.25 197 ALA A CA 1
ATOM 1562 C C . ALA A 1 197 ? -5.051 -7.930 -7.591 1.00 95.25 197 ALA A C 1
ATOM 1564 O O . ALA A 1 197 ? -4.614 -9.064 -7.370 1.00 95.25 197 ALA A O 1
ATOM 1565 N N . GLN A 1 198 ? -4.737 -7.246 -8.697 1.00 96.38 198 GLN A N 1
ATOM 1566 C CA . GLN A 1 198 ? -3.866 -7.773 -9.751 1.00 96.38 198 GLN A CA 1
ATOM 1567 C C . GLN A 1 198 ? -2.428 -7.965 -9.265 1.00 96.38 198 GLN A C 1
ATOM 1569 O O . GLN A 1 198 ? -1.847 -9.025 -9.493 1.00 96.38 198 GLN A O 1
ATOM 1574 N N . PHE A 1 199 ? -1.876 -7.007 -8.513 1.00 96.12 199 PHE A N 1
ATOM 1575 C CA . PHE A 1 199 ? -0.557 -7.141 -7.895 1.00 96.12 199 PHE A CA 1
ATOM 1576 C C . PHE A 1 199 ? -0.476 -8.406 -7.037 1.00 96.12 199 PHE A C 1
ATOM 1578 O O . PHE A 1 199 ? 0.424 -9.225 -7.218 1.00 96.12 199 PHE A O 1
ATOM 1585 N N . ARG A 1 200 ? -1.452 -8.615 -6.144 1.00 94.12 200 ARG A N 1
ATOM 1586 C CA . ARG A 1 200 ? -1.521 -9.806 -5.281 1.00 94.12 200 ARG A CA 1
ATOM 1587 C C . ARG A 1 200 ? -1.650 -11.089 -6.097 1.00 94.12 200 ARG A C 1
ATOM 1589 O O . ARG A 1 200 ? -1.028 -12.093 -5.752 1.00 94.12 200 ARG A O 1
ATOM 1596 N N . HIS A 1 201 ? -2.442 -11.077 -7.168 1.00 93.62 201 HIS A N 1
ATOM 1597 C CA . HIS A 1 201 ? -2.578 -12.225 -8.061 1.00 93.62 201 HIS A CA 1
ATOM 1598 C C . HIS A 1 201 ? -1.249 -12.562 -8.751 1.00 93.62 201 HIS A C 1
ATOM 1600 O O . HIS A 1 201 ? -0.813 -13.714 -8.721 1.00 93.62 201 HIS A O 1
ATOM 1606 N N . HIS A 1 202 ? -0.576 -11.565 -9.324 1.00 93.69 202 HIS A N 1
ATOM 1607 C CA . HIS A 1 202 ? 0.714 -11.734 -9.984 1.00 93.69 202 HIS A CA 1
ATOM 1608 C C . HIS A 1 202 ? 1.800 -12.173 -9.012 1.00 93.69 202 HIS A C 1
ATOM 1610 O O . HIS A 1 202 ? 2.464 -13.166 -9.293 1.00 93.69 202 HIS A O 1
ATOM 1616 N N . HIS A 1 203 ? 1.909 -11.532 -7.845 1.00 91.00 203 HIS A N 1
ATOM 1617 C CA . HIS A 1 203 ? 2.852 -11.914 -6.792 1.00 91.00 203 HIS A CA 1
ATOM 1618 C C . HIS A 1 203 ? 2.654 -13.371 -6.383 1.00 91.00 203 HIS A C 1
ATOM 1620 O O . HIS A 1 203 ? 3.612 -14.142 -6.385 1.00 91.00 203 HIS A O 1
ATOM 1626 N N . ARG A 1 204 ? 1.405 -13.811 -6.172 1.00 87.88 204 ARG A N 1
ATOM 1627 C CA . ARG A 1 204 ? 1.109 -15.225 -5.906 1.00 87.88 204 ARG A CA 1
ATOM 1628 C C . ARG A 1 204 ? 1.521 -16.150 -7.052 1.00 87.88 204 ARG A C 1
ATOM 1630 O O . ARG A 1 204 ? 1.877 -17.286 -6.776 1.00 87.88 204 ARG A O 1
ATOM 1637 N N . ARG A 1 205 ? 1.487 -15.737 -8.319 1.00 84.06 205 ARG A N 1
ATOM 1638 C CA . ARG A 1 205 ? 1.885 -16.605 -9.446 1.00 84.06 205 ARG A CA 1
ATOM 1639 C C . ARG A 1 205 ? 3.390 -16.638 -9.666 1.00 84.06 205 ARG A C 1
ATOM 1641 O O . ARG A 1 205 ? 3.957 -17.720 -9.791 1.00 84.06 205 ARG A O 1
ATOM 1648 N N . THR A 1 206 ? 4.040 -15.480 -9.690 1.00 78.00 206 THR A N 1
ATOM 1649 C CA . THR A 1 206 ? 5.477 -15.372 -9.971 1.00 78.00 206 THR A CA 1
ATOM 1650 C C . THR A 1 206 ? 6.305 -16.026 -8.879 1.00 78.00 206 THR A C 1
ATOM 1652 O O . THR A 1 206 ? 7.280 -16.704 -9.185 1.00 78.00 206 THR A O 1
ATOM 1655 N N . SER A 1 207 ? 5.853 -15.961 -7.627 1.00 65.19 207 SER A N 1
ATOM 1656 C CA . SER A 1 207 ? 6.530 -16.670 -6.543 1.00 65.19 207 SER A CA 1
ATOM 1657 C C . SER A 1 207 ? 6.104 -18.150 -6.394 1.00 65.19 207 SER A C 1
ATOM 1659 O O . SER A 1 207 ? 6.725 -18.878 -5.629 1.00 65.19 207 SER A O 1
ATOM 1661 N N . VAL A 1 208 ? 5.097 -18.651 -7.145 1.00 53.03 208 VAL A N 1
ATOM 1662 C CA . VAL A 1 208 ? 4.851 -20.110 -7.337 1.00 53.03 208 VAL A CA 1
ATOM 1663 C C . VAL A 1 208 ? 5.729 -20.675 -8.471 1.00 53.03 208 VAL A C 1
ATOM 1665 O O . VAL A 1 208 ? 6.099 -21.845 -8.421 1.00 53.03 208 VAL A O 1
ATOM 1668 N N . GLY A 1 209 ? 6.047 -19.870 -9.492 1.00 44.22 209 GLY A N 1
ATOM 1669 C CA . GLY A 1 209 ? 6.661 -20.328 -10.748 1.00 44.22 209 GLY A CA 1
ATOM 1670 C C . GLY A 1 209 ? 8.182 -20.170 -10.877 1.00 44.22 209 GLY A C 1
ATOM 1671 O O . GLY A 1 209 ? 8.765 -20.687 -11.829 1.00 44.22 209 GLY A O 1
ATOM 1672 N N . GLY A 1 210 ? 8.850 -19.481 -9.953 1.00 41.88 210 GLY A N 1
ATOM 1673 C CA . GLY A 1 210 ? 10.295 -19.255 -10.023 1.00 41.88 210 GLY A CA 1
ATOM 1674 C C . GLY A 1 210 ? 11.099 -20.483 -9.599 1.00 41.88 210 GLY A C 1
ATOM 1675 O O . GLY A 1 210 ? 11.477 -20.540 -8.440 1.00 41.88 210 GLY A O 1
ATOM 1676 N N . HIS A 1 211 ? 11.280 -21.453 -10.507 1.00 38.12 211 HIS A N 1
ATOM 1677 C CA . HIS A 1 211 ? 12.417 -22.403 -10.649 1.00 38.12 211 HIS A CA 1
ATOM 1678 C C . HIS A 1 211 ? 12.157 -23.504 -11.709 1.00 38.12 211 HIS A C 1
ATOM 1680 O O . HIS A 1 211 ? 12.909 -24.464 -11.812 1.00 38.12 211 HIS A O 1
ATOM 1686 N N . THR A 1 212 ? 11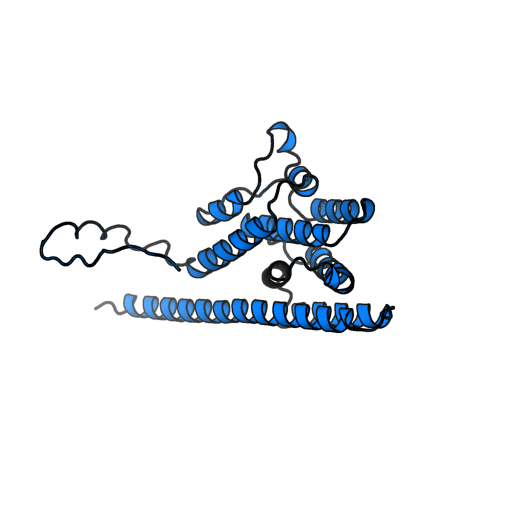.126 -23.372 -12.554 1.00 37.47 212 THR A N 1
ATOM 1687 C CA . THR A 1 212 ? 10.960 -24.231 -13.750 1.00 37.47 212 THR A CA 1
ATOM 1688 C C . THR A 1 212 ? 10.898 -23.378 -15.011 1.00 37.47 212 THR A C 1
ATOM 1690 O O . THR A 1 212 ? 9.973 -23.446 -15.806 1.00 37.47 212 THR A O 1
ATOM 1693 N N . GLY A 1 213 ? 11.905 -22.524 -15.177 1.00 36.22 213 GLY A N 1
ATOM 1694 C CA . GLY A 1 213 ? 12.200 -21.854 -16.439 1.00 36.22 213 GLY A CA 1
ATOM 1695 C C . GLY A 1 213 ? 13.319 -22.574 -17.186 1.00 36.22 213 GLY A C 1
ATOM 1696 O O . GLY A 1 213 ? 14.310 -21.933 -17.494 1.00 36.22 213 GLY A O 1
ATOM 1697 N N . SER A 1 214 ? 13.217 -23.897 -17.367 1.00 38.03 214 SER A N 1
ATOM 1698 C CA . SER A 1 214 ? 13.965 -24.683 -18.368 1.00 38.03 214 SER A CA 1
ATOM 1699 C C . SER A 1 214 ? 13.568 -26.163 -18.266 1.00 38.03 214 SER A C 1
ATOM 1701 O O . SER A 1 214 ? 14.240 -26.951 -17.601 1.00 38.03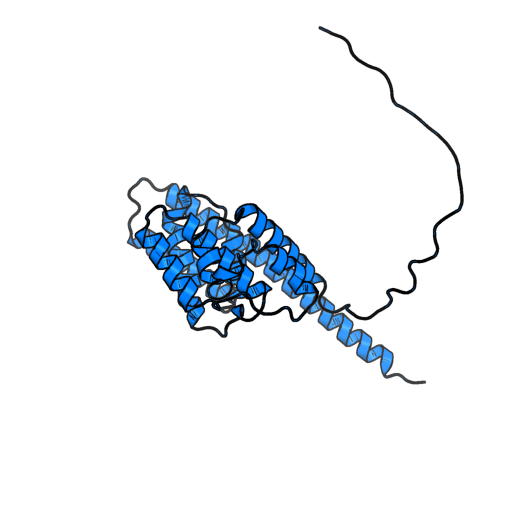 214 SER A O 1
ATOM 1703 N N . ARG A 1 215 ? 12.430 -26.539 -18.861 1.00 36.34 215 ARG A N 1
ATOM 1704 C CA . ARG A 1 215 ? 12.235 -27.872 -19.455 1.00 36.34 215 ARG A CA 1
ATOM 1705 C C . ARG A 1 215 ? 10.937 -27.924 -20.264 1.00 36.34 215 ARG A C 1
ATOM 1707 O O . ARG A 1 215 ? 9.846 -27.826 -19.714 1.00 36.34 215 ARG A O 1
ATOM 1714 N N . ASP A 1 216 ? 11.134 -28.086 -21.567 1.00 34.00 216 ASP A N 1
ATOM 1715 C CA . ASP A 1 216 ? 10.242 -28.708 -22.546 1.00 34.00 216 ASP A CA 1
ATOM 1716 C C . ASP A 1 216 ? 8.947 -27.979 -22.936 1.00 34.00 216 ASP A C 1
ATOM 1718 O O . ASP A 1 216 ? 7.841 -28.506 -22.848 1.00 34.00 216 ASP A O 1
ATOM 1722 N N . GLU A 1 217 ? 9.104 -26.817 -23.573 1.00 35.59 217 GLU A N 1
ATOM 1723 C CA . GLU A 1 217 ? 8.139 -26.316 -24.564 1.00 35.59 217 GLU A CA 1
ATOM 1724 C C . GLU A 1 217 ? 8.363 -27.022 -25.924 1.00 35.59 217 GLU A C 1
ATOM 1726 O O . GLU A 1 217 ? 8.659 -26.403 -26.944 1.00 35.59 217 GLU A O 1
ATOM 1731 N N . SER A 1 218 ? 8.328 -28.363 -25.944 1.00 34.47 218 SER A N 1
ATOM 1732 C CA . SER A 1 218 ? 8.567 -29.158 -27.168 1.00 34.47 218 SER A CA 1
ATOM 1733 C C . SER A 1 218 ? 7.776 -30.470 -27.272 1.00 34.47 218 SER A C 1
ATOM 1735 O O . SER A 1 218 ? 8.098 -31.300 -28.115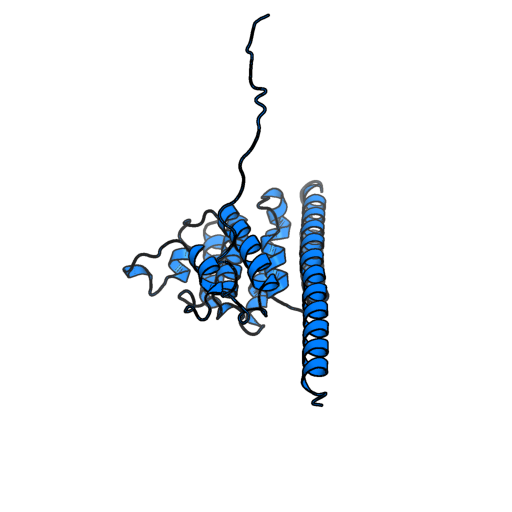 1.00 34.47 218 SER A O 1
ATOM 1737 N N . THR A 1 219 ? 6.707 -30.666 -26.493 1.00 35.69 219 THR A N 1
ATOM 1738 C CA . THR A 1 219 ? 5.839 -31.862 -26.630 1.00 35.69 219 THR A CA 1
ATOM 1739 C C . THR A 1 219 ? 4.334 -31.589 -26.530 1.00 35.69 219 THR A C 1
ATOM 1741 O O . THR A 1 219 ? 3.548 -32.508 -26.332 1.00 35.69 219 THR A O 1
ATOM 1744 N N . ALA A 1 220 ? 3.883 -30.354 -26.772 1.00 35.88 220 ALA A N 1
ATOM 1745 C CA . ALA A 1 220 ? 2.454 -30.032 -26.903 1.00 35.88 220 ALA A CA 1
ATOM 1746 C C . ALA A 1 220 ? 2.062 -29.692 -28.355 1.00 35.88 220 ALA A C 1
ATOM 1748 O O . ALA A 1 220 ? 1.443 -28.669 -28.638 1.00 35.88 220 ALA A O 1
ATOM 1749 N N . LYS A 1 221 ? 2.430 -30.561 -29.302 1.00 40.97 221 LYS A N 1
ATOM 1750 C CA . LYS A 1 221 ? 1.865 -30.593 -30.662 1.00 40.97 221 LYS A CA 1
ATOM 1751 C C . LYS A 1 221 ? 1.632 -32.042 -31.090 1.00 40.97 221 LYS A C 1
ATOM 1753 O O . LYS A 1 221 ? 2.357 -32.541 -31.933 1.00 40.97 221 LYS A O 1
ATOM 1758 N N . GLN A 1 222 ? 0.634 -32.708 -30.508 1.00 39.16 222 GLN A N 1
ATOM 1759 C CA . GLN A 1 222 ? -0.103 -33.810 -31.152 1.00 39.16 222 GLN A CA 1
ATOM 1760 C C . GLN A 1 222 ? -1.200 -34.339 -30.224 1.00 39.16 222 GLN A C 1
ATOM 1762 O O . GLN A 1 222 ? -1.032 -35.341 -29.547 1.00 39.16 222 GLN A O 1
ATOM 1767 N N . GLN A 1 223 ? -2.343 -33.653 -30.198 1.00 34.16 223 GLN A N 1
ATOM 1768 C CA . GLN A 1 223 ? -3.635 -34.319 -30.002 1.00 34.16 223 GLN A CA 1
ATOM 1769 C C . GLN A 1 223 ? -4.763 -33.374 -30.427 1.00 34.16 223 GLN A C 1
ATOM 1771 O O . GLN A 1 223 ? -5.563 -32.884 -29.636 1.00 34.16 223 GLN A O 1
ATOM 1776 N N . ARG A 1 224 ? -4.780 -33.067 -31.726 1.00 38.66 224 ARG A N 1
ATOM 1777 C CA . ARG A 1 224 ? -6.021 -32.762 -32.435 1.00 38.66 224 ARG A CA 1
ATOM 1778 C C . ARG A 1 224 ? -6.316 -33.952 -33.339 1.00 38.66 224 ARG A C 1
ATOM 1780 O O . ARG A 1 224 ? -5.395 -34.493 -33.942 1.00 38.66 224 ARG A O 1
ATOM 1787 N N . ASP A 1 225 ? -7.596 -34.293 -33.369 1.00 37.06 225 ASP A N 1
ATOM 1788 C CA . ASP A 1 225 ? -8.278 -35.229 -34.262 1.00 37.06 225 ASP A CA 1
ATOM 1789 C C . ASP A 1 225 ? -8.198 -36.721 -33.904 1.00 37.06 225 ASP A C 1
ATOM 1791 O O . ASP A 1 225 ? -7.301 -37.444 -34.324 1.00 37.06 225 ASP A O 1
ATOM 1795 N N . ASN A 1 226 ? -9.217 -37.206 -33.174 1.00 32.97 226 ASN A N 1
ATOM 1796 C CA . ASN A 1 226 ? -10.074 -38.277 -33.705 1.00 32.97 226 ASN A CA 1
ATOM 1797 C C . ASN A 1 226 ? -11.335 -38.554 -32.858 1.00 32.97 226 ASN A C 1
ATOM 1799 O O . ASN A 1 226 ? -11.246 -38.813 -31.663 1.00 32.97 226 ASN A O 1
ATOM 1803 N N . GLY A 1 227 ? -12.491 -38.588 -33.538 1.00 31.48 227 GLY A N 1
ATOM 1804 C CA . GLY A 1 227 ? -13.746 -39.232 -33.106 1.00 31.48 227 GLY A CA 1
ATOM 1805 C C . GLY A 1 227 ? -14.686 -38.339 -32.288 1.00 31.48 227 GLY A C 1
ATOM 1806 O O . GLY A 1 227 ? -14.548 -38.235 -31.080 1.00 31.48 227 GLY A O 1
ATOM 1807 N N . SER A 1 228 ? -15.635 -37.597 -32.871 1.00 39.47 228 SER A N 1
ATOM 1808 C CA . SER A 1 228 ? -16.888 -38.097 -33.469 1.00 39.47 228 SER A CA 1
ATOM 1809 C C . SER A 1 228 ? -17.581 -39.171 -32.622 1.00 39.47 228 SER A C 1
ATOM 1811 O O . SER A 1 228 ? -17.255 -40.348 -32.748 1.00 39.47 228 SER A O 1
ATOM 1813 N N . ASN A 1 229 ? -18.554 -38.781 -31.787 1.00 35.44 229 ASN A N 1
ATOM 1814 C CA . ASN A 1 229 ? -19.968 -39.144 -31.973 1.00 35.44 229 ASN A CA 1
ATOM 1815 C C . ASN A 1 229 ? -20.852 -38.861 -30.742 1.00 35.44 229 ASN A C 1
ATOM 1817 O O . ASN A 1 229 ? -20.489 -39.172 -29.615 1.00 35.44 229 ASN A O 1
ATOM 1821 N N . ARG A 1 230 ? -22.087 -38.437 -31.055 1.00 38.94 230 ARG A N 1
ATOM 1822 C CA . ARG A 1 230 ? -23.347 -38.584 -30.291 1.00 38.94 230 ARG A CA 1
ATOM 1823 C C . ARG A 1 230 ? -23.567 -37.626 -29.113 1.00 38.94 230 ARG A C 1
ATOM 1825 O O . ARG A 1 230 ? -23.008 -37.756 -28.039 1.00 38.94 230 ARG A O 1
ATOM 1832 N N . GLN A 1 231 ? -24.354 -36.573 -29.348 1.00 37.03 231 GLN A N 1
ATOM 1833 C CA . GLN A 1 231 ? -25.815 -36.552 -29.131 1.00 37.03 231 GLN A CA 1
ATOM 1834 C C . GLN A 1 231 ? -26.205 -36.659 -27.650 1.00 37.03 231 GLN A C 1
ATOM 1836 O O . GLN A 1 231 ? -26.270 -37.753 -27.101 1.00 37.03 231 GLN A O 1
ATOM 1841 N N . ARG A 1 232 ? -26.638 -35.536 -27.069 1.00 42.75 232 ARG A N 1
ATOM 1842 C CA . ARG A 1 232 ? -28.066 -35.274 -26.814 1.00 42.75 232 ARG A CA 1
ATOM 1843 C C . ARG A 1 232 ? -28.261 -33.836 -26.337 1.00 42.75 232 ARG A C 1
ATOM 1845 O O . ARG A 1 232 ? -27.739 -33.419 -25.311 1.00 42.75 232 ARG A O 1
ATOM 1852 N N . HIS A 1 233 ? -29.042 -33.103 -27.123 1.00 35.78 233 HIS A N 1
ATOM 1853 C CA . HIS A 1 233 ? -29.809 -31.956 -26.669 1.00 35.78 233 HIS A CA 1
ATOM 1854 C C . HIS A 1 233 ? -30.673 -32.334 -25.464 1.00 35.78 233 HIS A C 1
ATOM 1856 O O . HIS A 1 233 ? -31.350 -33.358 -25.504 1.00 35.78 233 HIS A O 1
ATOM 1862 N N . LEU A 1 234 ? -30.734 -31.436 -24.485 1.00 34.31 234 LEU A N 1
ATOM 1863 C CA . LEU A 1 234 ? -31.970 -31.077 -23.796 1.00 34.31 234 LEU A CA 1
ATOM 1864 C C . LEU A 1 234 ? -31.898 -29.572 -23.510 1.00 34.31 234 LEU A C 1
ATOM 1866 O O . LEU A 1 234 ? -31.399 -29.121 -22.486 1.00 34.31 234 LEU A O 1
ATOM 1870 N N . VAL A 1 235 ? -32.337 -28.802 -24.499 1.00 37.28 235 VAL A N 1
ATOM 1871 C CA . VAL A 1 235 ? -32.855 -27.447 -24.317 1.00 37.28 235 VAL A CA 1
ATOM 1872 C C . VAL A 1 235 ? -34.333 -27.520 -24.680 1.00 37.28 235 VAL A C 1
ATOM 1874 O O . VAL A 1 235 ? -34.700 -28.307 -25.555 1.00 37.28 235 VAL A O 1
ATOM 1877 N N . SER A 1 236 ? -35.109 -26.636 -24.048 1.00 34.50 236 SER A N 1
ATOM 1878 C CA . SER A 1 236 ? -36.500 -26.248 -24.318 1.00 34.50 236 SER A CA 1
ATOM 1879 C C . SER A 1 236 ? -37.474 -26.778 -23.251 1.00 34.50 236 SER A C 1
ATOM 1881 O O . SER A 1 236 ? -37.350 -27.915 -22.818 1.00 34.50 236 SER A O 1
ATOM 1883 N N . VAL A 1 237 ? -38.430 -26.008 -22.723 1.00 34.53 237 VAL A N 1
ATOM 1884 C CA . VAL A 1 237 ? -39.149 -24.852 -23.283 1.00 34.53 237 VAL A CA 1
ATOM 1885 C C . VAL A 1 237 ? -39.634 -23.920 -22.153 1.00 34.53 237 VAL A C 1
ATOM 1887 O O . VAL A 1 237 ? -40.057 -24.376 -21.097 1.00 34.53 237 VAL A O 1
ATOM 1890 N N . LEU A 1 238 ? -39.572 -22.620 -22.454 1.00 34.47 238 LEU A N 1
ATOM 1891 C CA . LEU A 1 238 ? -40.395 -21.465 -22.059 1.00 34.47 238 LEU A CA 1
ATOM 1892 C C . LEU A 1 238 ? -41.542 -21.563 -21.016 1.00 34.47 238 LEU A C 1
ATOM 1894 O O . LEU A 1 238 ? -42.445 -22.382 -21.114 1.00 34.47 238 LEU A O 1
ATOM 1898 N N . ALA A 1 239 ? -41.552 -20.530 -20.160 1.00 34.00 239 ALA A N 1
ATOM 1899 C CA . ALA A 1 239 ? -42.591 -19.499 -19.949 1.00 34.00 239 ALA A CA 1
ATOM 1900 C C . ALA A 1 239 ? -44.095 -19.856 -19.919 1.00 34.00 239 ALA A C 1
ATOM 1902 O O . ALA A 1 239 ? -44.668 -20.224 -20.938 1.00 34.00 239 ALA A O 1
ATOM 1903 N N . CYS A 1 240 ? -44.766 -19.498 -18.815 1.00 30.97 240 CYS A N 1
ATOM 1904 C CA . CYS A 1 240 ? -45.857 -18.498 -18.733 1.00 30.97 240 CYS A CA 1
ATOM 1905 C C . CYS A 1 240 ? -46.422 -18.471 -17.294 1.00 30.97 240 CYS A C 1
ATOM 1907 O O . CYS A 1 240 ? -46.658 -19.521 -16.718 1.00 30.97 240 CYS A O 1
ATOM 1909 N N . VAL A 1 241 ? -46.386 -17.323 -16.608 1.00 36.91 241 VAL A N 1
ATOM 1910 C CA . VAL A 1 241 ? -47.506 -16.374 -16.391 1.00 36.91 241 VAL A CA 1
ATOM 1911 C C . VAL A 1 241 ? -48.450 -16.790 -15.249 1.00 36.91 241 VAL A C 1
ATOM 1913 O O . VAL A 1 241 ? -49.219 -17.725 -15.407 1.00 36.91 241 VAL A O 1
ATOM 1916 N N . ARG A 1 242 ? -48.391 -15.965 -14.188 1.00 35.59 242 ARG A N 1
ATOM 1917 C CA . ARG A 1 242 ? -49.365 -15.670 -13.113 1.00 35.59 242 ARG A CA 1
ATOM 1918 C C . ARG A 1 242 ? -49.924 -16.815 -12.275 1.00 35.59 242 ARG A C 1
ATOM 1920 O O . ARG A 1 242 ? -50.793 -17.559 -12.764 1.00 35.59 242 ARG A O 1
#